Protein AF-0000000068291109 (afdb_homodimer)

InterPro domains:
  IPR010264 Plant self-incompatibility S1 [PF05938] (32-139)
  IPR010264 Plant self-incompatibility S1 [PTHR31232] (29-125)

Organism: Malus domestica (NCBI:txid3750)

Radius of gyration: 30.86 Å; Cα contacts (8 Å, |Δi|>4): 549; chains: 2; bounding box: 45×132×70 Å

Foldseek 3Di:
DVVVVVVVVVVVVVVVVVPPVVVCCVFQDKAKEKEFEQEDDPHRWWWKWKWKDWVVRTPDIDIAGHRGMDMDMDGADPVAQTWMKMWIDTVPDIFIDISDHCVPPRPHARYWYWYAYPQFTWIDHPPPVVRPDIDTDGTPPPDD/DVVVVVVVVVVVVVVVVPPPVVVCCVFQDKAKEKEFEQEDDPHRWWWKWKWKDWVVRTPDIDIAGHRGMDMDMDGDDPVFQTWMKMWIDTVPDIFIDTSDHCVPPRPHARYWYWYAYPQFTWIDHPPCPVRPDIDTDGTPPPDD

Nearest PDB structures (foldseek):
  5gni-assembly1_B  TM=5.798E-01  e=7.222E-02  Homo sapiens
  5gni-assembly1_A  TM=5.340E-01  e=1.342E-01  Homo sapiens
  3d33-assembly1_A  TM=5.313E-01  e=1.682E-01  Phocaeicola vulgatus ATCC 8482
  1bqu-assembly1_B  TM=4.021E-01  e=7.705E-01  Homo sapiens
  8v2c-assembly1_B  TM=4.481E-01  e=5.237E+00  Mus musculus

Solvent-accessible surface area (backbone atoms only — not comparable to full-atom values): 15979 Å² total; per-residue (Å²): 122,66,71,64,53,58,57,47,54,53,53,53,56,56,57,57,63,64,60,65,66,63,55,73,72,70,68,60,66,63,33,37,46,31,43,33,33,57,32,54,43,95,87,43,73,36,53,36,40,37,37,39,35,34,93,89,46,70,74,50,81,42,81,31,45,56,76,28,65,50,71,54,68,51,62,60,51,87,89,51,78,39,46,33,41,30,40,42,31,37,78,89,45,77,48,38,44,65,82,37,39,39,91,79,43,66,88,45,71,46,44,29,30,36,41,34,38,82,44,17,41,26,41,34,46,63,80,51,66,72,53,62,60,59,55,58,42,67,38,61,86,57,76,73,122,68,70,67,54,57,57,47,54,53,53,53,56,57,57,58,64,65,58,64,66,64,55,73,71,70,69,60,64,62,32,37,45,32,44,33,32,59,33,55,42,95,88,42,73,37,53,38,39,37,37,38,35,33,95,91,46,70,75,50,81,42,82,31,45,55,76,30,65,52,69,54,68,48,63,59,51,87,90,51,79,38,46,32,41,29,40,42,33,40,79,90,45,77,49,38,45,68,84,37,39,38,93,78,46,66,88,47,72,45,43,31,31,37,42,35,37,82,46,16,41,27,41,33,44,62,82,51,65,72,52,60,60,60,53,58,42,67,38,58,86,57,75,75

Secondary structure (DSSP, 8-state):
-HHHHHHHHHHHHHHHTTTS-------PPPEEEEEEE--EETTEE-PEEEEEEETTEEEEEEEE-TT-EEEEEE---TTS--EEEEEEEETTEEEEEEEEEHHHHTTS-SEEEEEEETTEEEEEESS---TT--EE-PPTT---/--HHHHHHHHHHHHHHTTTS-------PPPEEEEEEE--EETTEE-PEEEEEEETTEEEEEEEE-TT-EEEEEE---TTS--EEEEEEEETTEEEEEEEEEHHHHTTS-SEEEEEEETTEEEEEESS---TT--EE-PPTT---

Sequence (288 aa):
MALFTRNLVLVLFLLTITLCDAGISIHRKRRHVRVKNFLQLNGTLFTLTLHCKSKDDDLGKKVIPFNGSWEFDFIPHFLGATLYFCGFAWPGQFKWFNVYNDDRDIDRASKFQWSIYPPGPCRVDWFNESIVEGTCYHWNGEALMALFTRNLVLVLFLLTITLCDAGISIHRKRRHVRVKNFLQLNGTLFTLTLHCKSKDDDLGKKVIPFNGSWEFDFIPHFLGATLYFCGFAWPGQFKWFNVYNDDRDIDRASKFQWSIYPPGPCRVDWFNESIVEGTCYHWNGEAL

Structure (mmCIF, N/CA/C/O backbone):
data_AF-0000000068291109-model_v1
#
loop_
_entity.id
_entity.type
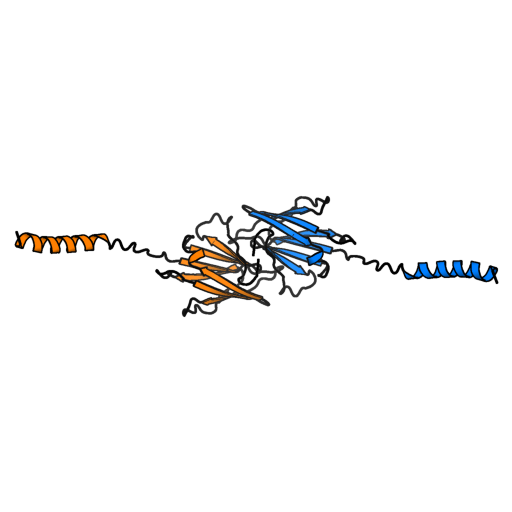_entity.pdbx_description
1 polymer 'S-protein homolog'
#
loop_
_atom_site.group_PDB
_atom_site.id
_atom_site.type_symbol
_atom_site.label_atom_id
_atom_site.label_alt_id
_atom_site.label_comp_id
_atom_site.label_asym_id
_atom_site.label_entity_id
_atom_site.label_seq_id
_atom_site.pdbx_PDB_ins_code
_atom_site.Cartn_x
_atom_site.Cartn_y
_atom_site.Cartn_z
_atom_site.occupancy
_atom_site.B_iso_or_equiv
_atom_site.auth_seq_id
_atom_site.auth_comp_id
_atom_site.auth_asym_id
_atom_site.auth_atom_id
_atom_site.pdbx_PDB_model_num
ATOM 1 N N . MET A 1 1 ? 28.391 53.281 53.594 1 36.62 1 MET A N 1
ATOM 2 C CA . MET A 1 1 ? 28.609 52.125 52.75 1 36.62 1 MET A CA 1
ATOM 3 C C . MET A 1 1 ? 27.297 51.375 52.5 1 36.62 1 MET A C 1
ATOM 5 O O . MET A 1 1 ? 27.281 50.344 51.844 1 36.62 1 MET A O 1
ATOM 9 N N . ALA A 1 2 ? 26.281 51.844 53.25 1 52.41 2 ALA A N 1
ATOM 10 C CA . ALA A 1 2 ? 24.984 51.156 53.219 1 52.41 2 ALA A CA 1
ATOM 11 C C . ALA A 1 2 ? 24.188 51.562 52 1 52.41 2 ALA A C 1
ATOM 13 O O . ALA A 1 2 ? 23.406 50.781 51.469 1 52.41 2 ALA A O 1
ATOM 14 N N . LEU A 1 3 ? 24.406 52.781 51.531 1 52.97 3 LEU A N 1
ATOM 15 C CA . LEU A 1 3 ? 23.578 53.281 50.438 1 52.97 3 LEU A CA 1
ATOM 16 C C . LEU A 1 3 ? 23.969 52.594 49.125 1 52.97 3 LEU A C 1
ATOM 18 O O . LEU A 1 3 ? 23.141 52.469 48.219 1 52.97 3 LEU A O 1
ATOM 22 N N . PHE A 1 4 ? 25.312 52.281 49.031 1 55.38 4 PHE A N 1
ATOM 23 C CA . PHE A 1 4 ? 25.781 51.688 47.812 1 55.38 4 PHE A CA 1
ATOM 24 C C . PHE A 1 4 ? 25.219 50.281 47.656 1 55.38 4 PHE A C 1
ATOM 26 O O . PHE A 1 4 ? 24.953 49.812 46.531 1 55.38 4 PHE A O 1
ATOM 33 N N . THR A 1 5 ? 24.844 49.656 48.781 1 56.03 5 THR A N 1
ATOM 34 C CA . THR A 1 5 ? 24.422 48.281 48.688 1 56.03 5 THR A CA 1
ATOM 35 C C . THR A 1 5 ? 22.984 48.188 48.188 1 56.03 5 THR A C 1
ATOM 37 O O . THR A 1 5 ? 22.594 47.188 47.594 1 56.03 5 THR A O 1
ATOM 40 N N . ARG A 1 6 ? 22.203 49.281 48.469 1 55.72 6 ARG A N 1
ATOM 41 C CA . ARG A 1 6 ? 20.797 49.125 48.094 1 55.72 6 ARG A CA 1
ATOM 42 C C . ARG A 1 6 ? 20.609 49.281 46.594 1 55.72 6 ARG A C 1
ATOM 44 O O . ARG A 1 6 ? 19.797 48.562 46 1 55.72 6 ARG A O 1
ATOM 51 N N . ASN A 1 7 ? 21.453 50.156 46 1 58.34 7 ASN A N 1
ATOM 52 C CA . ASN A 1 7 ? 21.266 50.344 44.562 1 58.34 7 ASN A CA 1
ATOM 53 C C . ASN A 1 7 ? 21.906 49.219 43.781 1 58.34 7 ASN A C 1
ATOM 55 O O . ASN A 1 7 ? 21.641 49.062 42.594 1 58.34 7 ASN A O 1
ATOM 59 N N . LEU A 1 8 ? 22.859 48.5 44.5 1 56.31 8 LEU A N 1
ATOM 60 C CA . LEU A 1 8 ? 23.484 47.406 43.75 1 56.31 8 LEU A CA 1
ATOM 61 C C . LEU A 1 8 ? 22.547 46.219 43.625 1 56.31 8 LEU A C 1
ATOM 63 O O . LEU A 1 8 ? 22.516 45.562 42.594 1 56.31 8 LEU A O 1
ATOM 67 N N . VAL A 1 9 ? 21.609 46.094 44.688 1 55.75 9 VAL A N 1
ATOM 68 C CA . VAL A 1 9 ? 20.688 44.969 44.625 1 55.75 9 VAL A CA 1
ATOM 69 C C . VAL A 1 9 ? 19.625 45.219 43.531 1 55.75 9 VAL A C 1
ATOM 71 O O . VAL A 1 9 ? 19.234 44.281 42.844 1 55.75 9 VAL A O 1
ATOM 74 N N . LEU A 1 10 ? 19.391 46.531 43.281 1 56.75 10 LEU A N 1
ATOM 75 C CA . LEU A 1 10 ? 18.375 46.812 42.25 1 56.75 10 LEU A CA 1
ATOM 76 C C . LEU A 1 10 ? 18.938 46.625 40.844 1 56.75 10 LEU A C 1
ATOM 78 O O . LEU A 1 10 ? 18.234 46.125 39.969 1 56.75 10 LEU A O 1
ATOM 82 N N . VAL A 1 11 ? 20.25 47 40.688 1 57.66 11 VAL A N 1
ATOM 83 C CA . VAL A 1 11 ? 20.844 46.844 39.375 1 57.66 11 VAL A CA 1
ATOM 84 C C . VAL A 1 11 ? 21.078 45.375 39.094 1 57.66 11 VAL A C 1
ATOM 86 O O . VAL A 1 11 ? 20.906 44.906 37.938 1 57.66 11 VAL A O 1
ATOM 89 N N . LEU A 1 12 ? 21.344 44.594 40.188 1 54.5 12 LEU A N 1
ATOM 90 C CA . LEU A 1 12 ? 21.562 43.156 39.938 1 54.5 12 LEU A CA 1
ATOM 91 C C . LEU A 1 12 ? 20.25 42.469 39.594 1 54.5 12 LEU A C 1
ATOM 93 O O . LEU A 1 12 ? 20.25 41.531 38.812 1 54.5 12 LEU A O 1
ATOM 97 N N . PHE A 1 13 ? 19.094 43.031 40.188 1 52.59 13 PHE A N 1
ATOM 98 C CA . PHE A 1 13 ? 17.828 42.406 39.844 1 52.59 13 PHE A CA 1
ATOM 99 C C . PHE A 1 13 ? 17.469 42.75 38.375 1 52.59 13 PHE A C 1
ATOM 101 O O . PHE A 1 13 ? 16.812 41.938 37.719 1 52.59 13 PHE A O 1
ATOM 108 N N . LEU A 1 14 ? 17.953 43.938 37.906 1 51.59 14 LEU A N 1
ATOM 109 C CA . LEU A 1 14 ? 17.609 44.312 36.531 1 51.59 14 LEU A CA 1
ATOM 110 C C . LEU A 1 14 ? 18.406 43.469 35.531 1 51.59 14 LEU A C 1
ATOM 112 O O . LEU A 1 14 ? 17.953 43.25 34.406 1 51.59 14 LEU A O 1
ATOM 116 N N . LEU A 1 15 ? 19.641 43.094 35.906 1 49.28 15 LEU A N 1
ATOM 117 C CA . LEU A 1 15 ? 20.422 42.406 34.875 1 49.28 15 LEU A CA 1
ATOM 118 C C . LEU A 1 15 ? 19.953 40.969 34.719 1 49.28 15 LEU A C 1
ATOM 120 O O . LEU A 1 15 ? 20.203 40.344 33.688 1 49.28 15 LEU A O 1
ATOM 124 N N . THR A 1 16 ? 19.406 40.375 35.812 1 49.38 16 THR A N 1
ATOM 125 C CA . THR A 1 16 ? 19.078 38.969 35.625 1 49.38 16 THR A CA 1
ATOM 126 C C . THR A 1 16 ? 17.875 38.812 34.688 1 49.38 16 THR A C 1
ATOM 128 O O . THR A 1 16 ? 17.672 37.719 34.125 1 49.38 16 THR A O 1
ATOM 131 N N . ILE A 1 17 ? 17 39.875 34.688 1 45.19 17 ILE A N 1
ATOM 132 C CA . ILE A 1 17 ? 15.797 39.594 33.906 1 45.19 17 ILE A CA 1
ATOM 133 C C . ILE A 1 17 ? 16.125 39.594 32.406 1 45.19 17 ILE A C 1
ATOM 135 O O . ILE A 1 17 ? 15.258 39.344 31.578 1 45.19 17 ILE A O 1
ATOM 139 N N . THR A 1 18 ? 17.234 40.312 32.062 1 45.88 18 THR A N 1
ATOM 140 C CA . THR A 1 18 ? 17.375 40.312 30.594 1 45.88 18 THR A CA 1
ATOM 141 C C . THR A 1 18 ? 17.781 38.938 30.078 1 45.88 18 THR A C 1
ATOM 143 O O . THR A 1 18 ? 17.922 38.75 28.875 1 45.88 18 THR A O 1
ATOM 146 N N . LEU A 1 19 ? 18.578 38.219 30.938 1 42.12 19 LEU A N 1
ATOM 147 C CA . LEU A 1 19 ? 19.109 37.031 30.266 1 42.12 19 LEU A CA 1
ATOM 148 C C . LEU A 1 19 ? 17.984 36.188 29.672 1 42.12 19 LEU A C 1
ATOM 150 O O . LEU A 1 19 ? 18.156 35.562 28.625 1 42.12 19 LEU A O 1
ATOM 154 N N . CYS A 1 20 ? 17.078 35.719 30.625 1 42.38 20 CYS A N 1
ATOM 155 C CA . CYS A 1 20 ? 16.438 34.438 30.359 1 42.38 20 CYS A CA 1
ATOM 156 C C . CYS A 1 20 ? 15.453 34.562 29.188 1 42.38 20 CYS A C 1
ATOM 158 O O . CYS A 1 20 ? 14.734 33.625 28.875 1 42.38 20 CYS A O 1
ATOM 160 N N . ASP A 1 21 ? 15.055 35.812 28.922 1 41.53 21 ASP A N 1
ATOM 161 C CA . ASP A 1 21 ? 13.961 35.594 27.984 1 41.53 21 ASP A CA 1
ATOM 162 C C . ASP A 1 21 ? 14.477 35.031 26.656 1 41.53 21 ASP A C 1
ATOM 164 O O . ASP A 1 21 ? 14.266 35.625 25.594 1 41.53 21 ASP A O 1
ATOM 168 N N . ALA A 1 22 ? 15.758 34.812 26.484 1 43.81 22 ALA A N 1
ATOM 169 C CA . ALA A 1 22 ? 15.859 34.031 25.266 1 43.81 22 ALA A CA 1
ATOM 170 C C . ALA A 1 22 ? 14.797 32.938 25.234 1 43.81 22 ALA A C 1
ATOM 172 O O . ALA A 1 22 ? 15.023 31.828 25.75 1 43.81 22 ALA A O 1
ATOM 173 N N . GLY A 1 23 ? 13.672 33.188 25.766 1 43.25 23 GLY A N 1
ATOM 174 C CA . GLY A 1 23 ? 12.688 32.219 25.375 1 43.25 23 GLY A CA 1
ATOM 175 C C . GLY A 1 23 ? 12.945 31.609 24 1 43.25 23 GLY A C 1
ATOM 176 O O . GLY A 1 23 ? 13.062 32.344 23.016 1 43.25 23 GLY A O 1
ATOM 177 N N . ILE A 1 24 ? 13.977 30.797 23.797 1 42.84 24 ILE A N 1
ATOM 178 C CA . ILE A 1 24 ? 13.844 29.969 22.609 1 42.84 24 ILE A CA 1
ATOM 179 C C . ILE A 1 24 ? 12.391 29.984 22.125 1 42.84 24 ILE A C 1
ATOM 181 O O . ILE A 1 24 ? 11.508 29.469 22.812 1 42.84 24 ILE A O 1
ATOM 185 N N . SER A 1 25 ? 11.828 31.062 21.906 1 46.94 25 SER A N 1
ATOM 186 C CA . SER A 1 25 ? 10.578 31.016 21.172 1 46.94 25 SER A CA 1
ATOM 187 C C . SER A 1 25 ? 10.523 29.781 20.281 1 46.94 25 SER A C 1
ATOM 189 O O . SER A 1 25 ? 11.148 29.734 19.219 1 46.94 25 SER A O 1
ATOM 191 N N . ILE A 1 26 ? 10.867 28.594 20.703 1 51.47 26 ILE A N 1
ATOM 192 C CA . ILE A 1 26 ? 10.711 27.328 19.969 1 51.47 26 ILE A CA 1
ATOM 193 C C . ILE A 1 26 ? 9.469 27.391 19.094 1 51.47 26 ILE A C 1
ATOM 195 O O . ILE A 1 26 ? 8.352 27.141 19.562 1 51.47 26 ILE A O 1
ATOM 199 N N . HIS A 1 27 ? 9.289 28.422 18.391 1 62.25 27 HIS A N 1
ATOM 200 C CA . HIS A 1 27 ? 8.211 28.562 17.422 1 62.25 27 HIS A CA 1
ATOM 201 C C . HIS A 1 27 ? 8.102 27.328 16.531 1 62.25 27 HIS A C 1
ATOM 203 O O . HIS A 1 27 ? 9.078 26.938 15.883 1 62.25 27 HIS A O 1
ATOM 209 N N . ARG A 1 28 ? 7.164 26.5 16.953 1 81.81 28 ARG A N 1
ATOM 210 C CA . ARG A 1 28 ? 6.902 25.328 16.109 1 81.81 28 ARG A CA 1
ATOM 211 C C . ARG A 1 28 ? 6.422 25.75 14.727 1 81.81 28 ARG A C 1
ATOM 213 O O . ARG A 1 28 ? 5.656 26.703 14.594 1 81.81 28 ARG A O 1
ATOM 220 N N . LYS A 1 29 ? 7.062 25.422 13.734 1 89.56 29 LYS A N 1
ATOM 221 C CA . LYS A 1 29 ? 6.723 25.703 12.344 1 89.56 29 LYS A CA 1
ATOM 222 C C . LYS A 1 29 ? 5.344 25.141 11.992 1 89.56 29 LYS A C 1
ATOM 224 O O . LYS A 1 29 ? 4.984 24.047 12.414 1 89.56 29 LYS A O 1
ATOM 229 N N . ARG A 1 30 ? 4.648 26 11.281 1 95.25 30 ARG A N 1
ATOM 230 C CA . ARG A 1 30 ? 3.365 25.547 10.758 1 95.25 30 ARG A CA 1
ATOM 231 C C . ARG A 1 30 ? 3.539 24.297 9.891 1 95.25 30 ARG A C 1
ATOM 233 O O . ARG A 1 30 ? 4.449 24.234 9.062 1 95.25 30 ARG A O 1
ATOM 240 N N . ARG A 1 31 ? 2.668 23.312 10.156 1 96.25 31 ARG A N 1
ATOM 241 C CA . ARG A 1 31 ? 2.66 22.078 9.383 1 96.25 31 ARG A CA 1
ATOM 242 C C . ARG A 1 31 ? 1.538 22.078 8.352 1 96.25 31 ARG A C 1
ATOM 244 O O . ARG A 1 31 ? 0.419 22.516 8.648 1 96.25 31 ARG A O 1
ATOM 251 N N . HIS A 1 32 ? 1.88 21.688 7.078 1 96.94 32 HIS A N 1
ATOM 252 C CA . HIS A 1 32 ? 0.915 21.531 5.996 1 96.94 32 HIS A CA 1
ATOM 253 C C . HIS A 1 32 ? 0.779 20.062 5.594 1 96.94 32 HIS A C 1
ATOM 255 O O . HIS A 1 32 ? 1.747 19.438 5.141 1 96.94 32 HIS A O 1
ATOM 261 N N . VAL A 1 33 ? -0.428 19.531 5.832 1 97.38 33 VAL A N 1
ATOM 262 C CA . VAL A 1 33 ? -0.683 18.125 5.559 1 97.38 33 VAL A CA 1
ATOM 263 C C . VAL A 1 33 ? -1.616 17.984 4.359 1 97.38 33 VAL A C 1
ATOM 265 O O . VAL A 1 33 ? -2.68 18.609 4.316 1 97.38 33 VAL A O 1
ATOM 268 N N . ARG A 1 34 ? -1.229 17.25 3.393 1 96.75 34 ARG A N 1
ATOM 269 C CA . ARG A 1 34 ? -2.09 16.859 2.277 1 96.75 34 ARG A CA 1
ATOM 270 C C . ARG A 1 34 ? -2.354 15.359 2.279 1 96.75 34 ARG A C 1
ATOM 272 O O . ARG A 1 34 ? -1.443 14.57 2.523 1 96.75 34 ARG A O 1
ATOM 279 N N . VAL A 1 35 ? -3.578 15.016 2.146 1 97.25 35 VAL A N 1
ATOM 280 C CA . VAL A 1 35 ? -3.957 13.617 1.953 1 97.25 35 VAL A CA 1
ATOM 281 C C . VAL A 1 35 ? -4.418 13.406 0.514 1 97.25 35 VAL A C 1
ATOM 283 O O . VAL A 1 35 ? -5.375 14.039 0.061 1 97.25 35 VAL A O 1
ATOM 286 N N . LYS A 1 36 ? -3.738 12.555 -0.168 1 95.94 36 LYS A N 1
ATOM 287 C CA . LYS A 1 36 ? -4.055 12.266 -1.564 1 95.94 36 LYS A CA 1
ATOM 288 C C . LYS A 1 36 ? -4.527 10.828 -1.736 1 95.94 36 LYS A C 1
ATOM 290 O O . LYS A 1 36 ? -3.916 9.898 -1.206 1 95.94 36 LYS A O 1
ATOM 295 N N . ASN A 1 37 ? -5.594 10.656 -2.518 1 96.94 37 ASN A N 1
ATOM 296 C CA . ASN A 1 37 ? -6.266 9.367 -2.662 1 96.94 37 ASN A CA 1
ATOM 297 C C . ASN A 1 37 ? -5.738 8.594 -3.865 1 96.94 37 ASN A C 1
ATOM 299 O O . ASN A 1 37 ? -5.938 9 -5.012 1 96.94 37 ASN A O 1
ATOM 303 N N . PHE A 1 38 ? -5.105 7.434 -3.553 1 95.38 38 PHE A N 1
ATOM 304 C CA . PHE A 1 38 ? -4.676 6.535 -4.617 1 95.38 38 PHE A CA 1
ATOM 305 C C . PHE A 1 38 ? -5.281 5.148 -4.434 1 95.38 38 PHE A C 1
ATOM 307 O O . PHE A 1 38 ? -4.676 4.145 -4.812 1 95.38 38 PHE A O 1
ATOM 314 N N . LEU A 1 39 ? -6.48 5.105 -3.873 1 94.62 39 LEU A N 1
ATOM 315 C CA . LEU A 1 39 ? -7.148 3.84 -3.598 1 94.62 39 LEU A CA 1
ATOM 316 C C . LEU A 1 39 ? -7.742 3.248 -4.871 1 94.62 39 LEU A C 1
ATOM 318 O O . LEU A 1 39 ? -8.656 3.826 -5.461 1 94.62 39 LEU A O 1
ATOM 322 N N . GLN A 1 40 ? -7.211 2.182 -5.164 1 90.25 40 GLN A N 1
ATOM 323 C CA . GLN A 1 40 ? -7.746 1.386 -6.266 1 90.25 40 GLN A CA 1
ATOM 324 C C . GLN A 1 40 ? -7.426 -0.095 -6.082 1 90.25 40 GLN A C 1
ATOM 326 O O . GLN A 1 40 ? -6.465 -0.447 -5.395 1 90.25 40 GLN A O 1
ATOM 331 N N . LEU A 1 41 ? -8.242 -0.87 -6.527 1 84.44 41 LEU A N 1
ATOM 332 C CA . LEU A 1 41 ? -7.992 -2.307 -6.52 1 84.44 41 LEU A CA 1
ATOM 333 C C . LEU A 1 41 ? -8.484 -2.951 -7.812 1 84.44 41 LEU A C 1
ATOM 335 O O . LEU A 1 41 ? -9.664 -2.822 -8.164 1 84.44 41 LEU A O 1
ATOM 339 N N . ASN A 1 42 ? -7.527 -3.576 -8.5 1 78.31 42 ASN A N 1
ATOM 340 C CA . ASN A 1 42 ? -7.828 -4.305 -9.727 1 78.31 42 ASN A CA 1
ATOM 341 C C . ASN A 1 42 ? -8.609 -3.441 -10.711 1 78.31 42 ASN A C 1
ATOM 343 O O . ASN A 1 42 ? -9.633 -3.875 -11.242 1 78.31 42 ASN A O 1
ATOM 347 N N . GLY A 1 43 ? -8.219 -2.182 -10.859 1 76.94 43 GLY A N 1
ATOM 348 C CA . GLY A 1 43 ? -8.828 -1.3 -11.836 1 76.94 43 GLY A CA 1
ATOM 349 C C . GLY A 1 43 ? -9.992 -0.496 -11.281 1 76.94 43 GLY A C 1
ATOM 350 O O . GLY A 1 43 ? -10.438 0.469 -11.906 1 76.94 43 GLY A O 1
ATOM 351 N N . THR A 1 44 ? -10.492 -0.955 -10.188 1 85.44 44 THR A N 1
ATOM 352 C CA . THR A 1 44 ? -11.562 -0.199 -9.547 1 85.44 44 THR A CA 1
ATOM 353 C C . THR A 1 44 ? -10.992 0.975 -8.75 1 85.44 44 THR A C 1
ATOM 355 O O . THR A 1 44 ? -10.109 0.794 -7.91 1 85.44 44 THR A O 1
ATOM 358 N N . LEU A 1 45 ? -11.539 2.129 -9.078 1 92.06 45 LEU A N 1
ATOM 359 C CA . LEU A 1 45 ? -11.141 3.342 -8.375 1 92.06 45 LEU A CA 1
ATOM 360 C C . LEU A 1 45 ? -12.102 3.646 -7.23 1 92.06 45 LEU A C 1
ATOM 362 O O . LEU A 1 45 ? -13.32 3.551 -7.395 1 92.06 45 LEU A O 1
ATOM 366 N N . PHE A 1 46 ? -11.547 3.971 -6.125 1 94.56 46 PHE A N 1
ATOM 367 C CA . PHE A 1 46 ? -12.406 4.18 -4.969 1 94.56 46 PHE A CA 1
ATOM 368 C C . PHE A 1 46 ? -12.383 5.641 -4.531 1 94.56 46 PHE A C 1
ATOM 370 O O . PHE A 1 46 ? -11.336 6.297 -4.598 1 94.56 46 PHE A O 1
ATOM 377 N N . THR A 1 47 ? -13.555 6.074 -4.164 1 97.81 47 THR A N 1
ATOM 378 C CA . THR A 1 47 ? -13.664 7.324 -3.424 1 97.81 47 THR A CA 1
ATOM 379 C C . THR A 1 47 ? -13.336 7.109 -1.947 1 97.81 47 THR A C 1
ATOM 381 O O . THR A 1 47 ? -13.805 6.145 -1.339 1 97.81 47 THR A O 1
ATOM 384 N N . LEU A 1 48 ? -12.531 7.988 -1.399 1 98.5 48 LEU A N 1
ATOM 385 C CA . LEU A 1 48 ? -12.125 7.922 -0.001 1 98.5 48 LEU A CA 1
ATOM 386 C C . LEU A 1 48 ? -12.969 8.852 0.859 1 98.5 48 LEU A C 1
ATOM 388 O O . LEU A 1 48 ? -13.125 10.031 0.537 1 98.5 48 LEU A O 1
ATOM 392 N N . THR A 1 49 ? -13.531 8.344 1.889 1 98.88 49 THR A N 1
ATOM 393 C CA . THR A 1 49 ? -14.109 9.164 2.949 1 98.88 49 THR A CA 1
ATOM 394 C C . THR A 1 49 ? -13.125 9.32 4.109 1 98.88 49 THR A C 1
ATOM 396 O O . THR A 1 49 ? -12.734 8.328 4.73 1 98.88 49 THR A O 1
ATOM 399 N N . LEU A 1 50 ? -12.781 10.508 4.363 1 98.88 50 LEU A N 1
ATOM 400 C CA . LEU A 1 50 ? -11.758 10.836 5.352 1 98.88 50 LEU A CA 1
ATOM 401 C C . LEU A 1 50 ? -12.352 11.617 6.516 1 98.88 50 LEU A C 1
ATOM 403 O O . LEU A 1 50 ? -13.156 12.523 6.309 1 98.88 50 LEU A O 1
ATOM 407 N N . HIS A 1 51 ? -12.039 11.266 7.727 1 98.81 51 HIS A N 1
ATOM 408 C CA . HIS A 1 51 ? -12.438 12 8.922 1 98.81 51 HIS A CA 1
ATOM 409 C C . HIS A 1 51 ? -11.281 12.133 9.898 1 98.81 51 HIS A C 1
ATOM 411 O O . HIS A 1 51 ? -10.789 11.133 10.43 1 98.81 51 HIS A O 1
ATOM 417 N N . CYS A 1 52 ? -10.875 13.32 10.094 1 98.75 52 CYS A N 1
ATOM 418 C CA . CYS A 1 52 ? -9.719 13.578 10.945 1 98.75 52 CYS A CA 1
ATOM 419 C C . CYS A 1 52 ? -10.117 14.359 12.188 1 98.75 52 CYS A C 1
ATOM 421 O O . CYS A 1 52 ? -11.023 15.203 12.133 1 98.75 52 CYS A O 1
ATOM 423 N N . LYS A 1 53 ? -9.398 14.078 13.25 1 98.19 53 LYS A N 1
ATOM 424 C CA . LYS A 1 53 ? -9.625 14.75 14.523 1 98.19 53 LYS A CA 1
ATOM 425 C C . LYS A 1 53 ? -8.305 14.977 15.266 1 98.19 53 LYS A C 1
ATOM 427 O O . LYS A 1 53 ? -7.336 14.242 15.055 1 98.19 53 LYS A O 1
ATOM 432 N N . SER A 1 54 ? -8.273 15.992 16 1 97.06 54 SER A N 1
ATOM 433 C CA . SER A 1 54 ? -7.223 16.25 16.984 1 97.06 54 SER A CA 1
ATOM 434 C C . SER A 1 54 ? -7.809 16.75 18.312 1 97.06 54 SER A C 1
ATOM 436 O O . SER A 1 54 ? -8.344 17.844 18.375 1 97.06 54 SER A O 1
ATOM 438 N N . LYS A 1 55 ? -7.719 15.891 19.391 1 92 55 LYS A N 1
ATOM 439 C CA . LYS A 1 55 ? -8.375 16.203 20.656 1 92 55 LYS A CA 1
ATOM 440 C C . LYS A 1 55 ? -9.82 16.625 20.438 1 92 55 LYS A C 1
ATOM 442 O O . LYS A 1 55 ? -10.633 15.828 19.953 1 92 55 LYS A O 1
ATOM 447 N N . ASP A 1 56 ? -10.062 17.953 20.719 1 90.62 56 ASP A N 1
ATOM 448 C CA . ASP A 1 56 ? -11.445 18.422 20.625 1 90.62 56 ASP A CA 1
ATOM 449 C C . ASP A 1 56 ? -11.719 19.047 19.266 1 90.62 56 ASP A C 1
ATOM 451 O O . ASP A 1 56 ? -12.844 19.438 18.969 1 90.62 56 ASP A O 1
ATOM 455 N N . ASP A 1 57 ? -10.75 19.062 18.438 1 93.94 57 ASP A N 1
ATOM 456 C CA . ASP A 1 57 ? -10.914 19.641 17.109 1 93.94 57 ASP A CA 1
ATOM 457 C C . ASP A 1 57 ? -11.328 18.578 16.094 1 93.94 57 ASP A C 1
ATOM 459 O O . ASP A 1 57 ? -10.547 17.672 15.773 1 93.94 57 ASP A O 1
ATOM 463 N N . ASP A 1 58 ? -12.562 18.594 15.695 1 98 58 ASP A N 1
ATOM 464 C CA . ASP A 1 58 ? -13.109 17.734 14.641 1 98 58 ASP A CA 1
ATOM 465 C C . ASP A 1 58 ? -13.07 18.438 13.289 1 98 58 ASP A C 1
ATOM 467 O O . ASP A 1 58 ? -13.789 19.422 13.078 1 98 58 ASP A O 1
ATOM 471 N N . LEU A 1 59 ? -12.219 17.953 12.328 1 98.25 59 LEU A N 1
ATOM 472 C CA . LEU A 1 59 ? -12.016 18.641 11.062 1 98.25 59 LEU A CA 1
ATOM 473 C C . LEU A 1 59 ? -13.125 18.297 10.07 1 98.25 59 LEU A C 1
ATOM 475 O O . LEU A 1 59 ? -13.148 18.812 8.953 1 98.25 59 LEU A O 1
ATOM 479 N N . GLY A 1 60 ? -14.062 17.406 10.477 1 97.94 60 GLY A N 1
ATOM 480 C CA . GLY A 1 60 ? -15.211 17.062 9.648 1 97.94 60 GLY A CA 1
ATOM 481 C C . GLY A 1 60 ? -14.914 15.977 8.641 1 97.94 60 GLY A C 1
ATOM 482 O O . GLY A 1 60 ? -13.758 15.648 8.391 1 97.94 60 GLY A O 1
ATOM 483 N N . LYS A 1 61 ? -15.984 15.461 8.094 1 98.38 61 LYS A N 1
ATOM 484 C CA . LYS A 1 61 ? -15.898 14.422 7.07 1 98.38 61 LYS A CA 1
ATOM 485 C C . LYS A 1 61 ? -15.57 15.023 5.707 1 98.38 61 LYS A C 1
ATOM 487 O O . LYS A 1 61 ? -16.141 16.047 5.316 1 98.38 61 LYS A O 1
ATOM 492 N N . LYS A 1 62 ? -14.609 14.453 5.062 1 98.75 62 LYS A N 1
ATOM 493 C CA . LYS A 1 62 ? -14.219 14.836 3.707 1 98.75 62 LYS A CA 1
ATOM 494 C C . LYS A 1 62 ? -14.414 13.672 2.734 1 98.75 62 LYS A C 1
ATOM 496 O O . LYS A 1 62 ? -14.164 12.516 3.08 1 98.75 62 LYS A O 1
ATOM 501 N N . VAL A 1 63 ? -14.891 13.945 1.53 1 98.81 63 VAL A N 1
ATOM 502 C CA . VAL A 1 63 ? -15.016 12.969 0.449 1 98.81 63 VAL A CA 1
ATOM 503 C C . VAL A 1 63 ? -14.016 13.297 -0.657 1 98.81 63 VAL A C 1
ATOM 505 O O . VAL A 1 63 ? -14.086 14.367 -1.269 1 98.81 63 VAL A O 1
ATOM 508 N N . ILE A 1 64 ? -13.094 12.406 -0.854 1 98.69 64 ILE A N 1
ATOM 509 C CA . ILE A 1 64 ? -11.984 12.641 -1.777 1 98.69 64 ILE A CA 1
ATOM 510 C C . ILE A 1 64 ? -12.039 11.625 -2.916 1 98.69 64 ILE A C 1
ATOM 512 O O . ILE A 1 64 ? -11.805 10.43 -2.703 1 98.69 64 ILE A O 1
ATOM 516 N N . PRO A 1 65 ? -12.336 12.031 -4.191 1 98.19 65 PRO A N 1
ATOM 517 C CA . PRO A 1 65 ? -12.305 11.078 -5.305 1 98.19 65 PRO A CA 1
ATOM 518 C C . PRO A 1 65 ? -10.906 10.547 -5.59 1 98.19 65 PRO A C 1
ATOM 520 O O . PRO A 1 65 ? -9.922 11.086 -5.086 1 98.19 65 PRO A O 1
ATOM 523 N N . PHE A 1 66 ? -10.875 9.508 -6.398 1 95.56 66 PHE A N 1
ATOM 524 C CA . PHE A 1 66 ? -9.578 8.992 -6.82 1 95.56 66 PHE A CA 1
ATOM 525 C C . PHE A 1 66 ? -8.727 10.102 -7.426 1 95.56 66 PHE A C 1
ATOM 527 O O . PHE A 1 66 ? -9.227 10.922 -8.203 1 95.56 66 PHE A O 1
ATOM 534 N N . ASN A 1 67 ? -7.512 10.133 -7.059 1 94.81 67 ASN A N 1
ATOM 535 C CA . ASN A 1 67 ? -6.516 11.094 -7.516 1 94.81 67 ASN A CA 1
ATOM 536 C C . ASN A 1 67 ? -6.812 12.492 -7.004 1 94.81 67 ASN A C 1
ATOM 538 O O . ASN A 1 67 ? -6.121 13.453 -7.359 1 94.81 67 ASN A O 1
ATOM 542 N N . GLY A 1 68 ? -7.785 12.633 -6.18 1 96.44 68 GLY A N 1
ATOM 543 C CA . GLY A 1 68 ? -8.055 13.883 -5.492 1 96.44 68 GLY A CA 1
ATOM 544 C C . GLY A 1 68 ? -7.277 14.031 -4.199 1 96.44 68 GLY A C 1
ATOM 545 O O . GLY A 1 68 ? -6.598 13.102 -3.766 1 96.44 68 GLY A O 1
ATOM 546 N N . SER A 1 69 ? -7.379 15.219 -3.6 1 96.94 69 SER A N 1
ATOM 547 C CA . SER A 1 69 ? -6.668 15.461 -2.346 1 96.94 69 SER A CA 1
ATOM 548 C C . SER A 1 69 ? -7.414 16.453 -1.47 1 96.94 69 SER A C 1
ATOM 550 O O . SER A 1 69 ? -8.305 17.172 -1.946 1 96.94 69 SER A O 1
ATOM 552 N N . TRP A 1 70 ? -7.117 16.469 -0.259 1 98.56 70 TRP A N 1
ATOM 553 C CA . TRP A 1 70 ? -7.559 17.422 0.75 1 98.56 70 TRP A CA 1
ATOM 554 C C . TRP A 1 70 ? -6.395 17.844 1.645 1 98.56 70 TRP A C 1
ATOM 556 O O . TRP A 1 70 ? -5.508 17.047 1.937 1 98.56 70 TRP A O 1
ATOM 566 N N . GLU A 1 71 ? -6.41 19.062 2.059 1 98.12 71 GLU A N 1
ATOM 567 C CA . GLU A 1 71 ? -5.277 19.562 2.838 1 98.12 71 GLU A CA 1
ATOM 568 C C . GLU A 1 71 ? -5.75 20.406 4.02 1 98.12 71 GLU A C 1
ATOM 570 O O . GLU A 1 71 ? -6.848 20.969 3.99 1 98.12 71 GLU A O 1
ATOM 575 N N . PHE A 1 72 ? -5.008 20.516 5.02 1 98.25 72 PHE A N 1
ATOM 576 C CA . PHE A 1 72 ? -5.188 21.391 6.176 1 98.25 72 PHE A CA 1
ATOM 577 C C . PHE A 1 72 ? -3.84 21.766 6.781 1 98.25 72 PHE A C 1
ATOM 579 O O . PHE A 1 72 ? -2.801 21.25 6.371 1 98.25 72 PHE A O 1
ATOM 586 N N . ASP A 1 73 ? -3.846 22.688 7.598 1 97.44 73 ASP A N 1
ATOM 587 C CA . ASP A 1 73 ? -2.609 23.109 8.25 1 97.44 73 ASP A CA 1
ATOM 588 C C . ASP A 1 73 ? -2.857 23.484 9.711 1 97.44 73 ASP A C 1
ATOM 590 O O . ASP A 1 73 ? -4 23.688 10.117 1 97.44 73 ASP A O 1
ATOM 594 N N . PHE A 1 74 ? -1.837 23.469 10.461 1 96.44 74 PHE A N 1
ATOM 595 C CA . PHE A 1 74 ? -1.902 23.75 11.891 1 96.44 74 PHE A CA 1
ATOM 596 C C . PHE A 1 74 ? -0.526 24.125 12.43 1 96.44 74 PHE A C 1
ATOM 598 O O . PHE A 1 74 ? 0.483 23.953 11.742 1 96.44 74 PHE A O 1
ATOM 605 N N . ILE A 1 75 ? -0.499 24.656 13.562 1 94.94 75 ILE A N 1
ATOM 606 C CA . ILE A 1 75 ? 0.721 24.844 14.336 1 94.94 75 ILE A CA 1
ATOM 607 C C . ILE A 1 75 ? 0.725 23.906 15.547 1 94.94 75 ILE A C 1
ATOM 609 O O . ILE A 1 75 ? -0.183 23.969 16.375 1 94.94 75 ILE A O 1
ATOM 613 N N . PRO A 1 76 ? 1.77 23 15.617 1 94.19 76 PRO A N 1
ATOM 614 C CA . PRO A 1 76 ? 1.806 22.094 16.75 1 94.19 76 PRO A CA 1
ATOM 615 C C . PRO A 1 76 ? 1.896 22.812 18.094 1 94.19 76 PRO A C 1
ATOM 617 O O . PRO A 1 76 ? 2.445 23.922 18.172 1 94.19 76 PRO A O 1
ATOM 620 N N . HIS A 1 77 ? 1.372 22.094 19.156 1 90.12 77 HIS A N 1
ATOM 621 C CA . HIS A 1 77 ? 1.465 22.641 20.516 1 90.12 77 HIS A CA 1
ATOM 622 C C . HIS A 1 77 ? 2.916 22.719 20.969 1 90.12 77 HIS A C 1
ATOM 624 O O . HIS A 1 77 ? 3.709 21.812 20.719 1 90.12 77 HIS A O 1
ATOM 630 N N . PHE A 1 78 ? 3.193 23.672 21.766 1 83.31 78 PHE A N 1
ATOM 631 C CA . PHE A 1 78 ? 4.559 23.969 22.172 1 83.31 78 PHE A CA 1
ATOM 632 C C . PHE A 1 78 ? 5.066 22.906 23.156 1 83.31 78 PHE A C 1
ATOM 634 O O . PHE A 1 78 ? 6.266 22.625 23.203 1 83.31 78 PHE A O 1
ATOM 641 N N . LEU A 1 79 ? 4.125 22.281 23.906 1 83.62 79 LEU A N 1
ATOM 642 C CA . LEU A 1 79 ? 4.527 21.312 24.906 1 83.62 79 LEU A CA 1
ATOM 643 C C . LEU A 1 79 ? 4.66 19.922 24.297 1 83.62 79 LEU A C 1
ATOM 645 O O . LEU A 1 79 ? 5.055 18.969 24.969 1 83.62 79 LEU A O 1
ATOM 649 N N . GLY A 1 80 ? 4.297 19.875 23.062 1 85.5 80 GLY A N 1
ATOM 650 C CA . GLY A 1 80 ? 4.348 18.578 22.406 1 85.5 80 GLY A CA 1
ATOM 651 C C . GLY A 1 80 ? 3.029 17.828 22.453 1 85.5 80 GLY A C 1
ATOM 652 O O . GLY A 1 80 ? 1.978 18.422 22.672 1 85.5 80 GLY A O 1
ATOM 653 N N . ALA A 1 81 ? 3.008 16.578 21.859 1 89.25 81 ALA A N 1
ATOM 654 C CA . ALA A 1 81 ? 1.916 15.617 21.969 1 89.25 81 ALA A CA 1
ATOM 655 C C . ALA A 1 81 ? 0.837 15.875 20.922 1 89.25 81 ALA A C 1
ATOM 657 O O . ALA A 1 81 ? -0.242 15.281 20.984 1 89.25 81 ALA A O 1
ATOM 658 N N . THR A 1 82 ? 1.066 16.953 20.031 1 95.56 82 THR A N 1
ATOM 659 C CA . THR A 1 82 ? 0.077 17.172 18.984 1 95.56 82 THR A CA 1
ATOM 660 C C . THR A 1 82 ? -0.14 15.883 18.188 1 95.56 82 THR A C 1
ATOM 662 O O . THR A 1 82 ? 0.823 15.219 17.797 1 95.56 82 THR A O 1
ATOM 665 N N . LEU A 1 83 ? -1.41 15.531 18.078 1 97.25 83 LEU A N 1
ATOM 666 C CA . LEU A 1 83 ? -1.794 14.328 17.359 1 97.25 83 LEU A CA 1
ATOM 667 C C . LEU A 1 83 ? -3.01 14.586 16.469 1 97.25 83 LEU A C 1
ATOM 669 O O . LEU A 1 83 ? -4 15.164 16.922 1 97.25 83 LEU A O 1
ATOM 673 N N . TYR A 1 84 ? -2.881 14.305 15.203 1 98.19 84 TYR A N 1
ATOM 674 C CA . TYR A 1 84 ? -4.027 14.219 14.305 1 98.19 84 TYR A CA 1
ATOM 675 C C . TYR A 1 84 ? -4.258 12.789 13.852 1 98.19 84 TYR A C 1
ATOM 677 O O . TYR A 1 84 ? -3.4 12.188 13.195 1 98.19 84 TYR A O 1
ATOM 685 N N . PHE A 1 85 ? -5.332 12.188 14.227 1 97.75 85 PHE A N 1
ATOM 686 C CA . PHE A 1 85 ? -5.711 10.852 13.789 1 97.75 85 PHE A CA 1
ATOM 687 C C . PHE A 1 85 ? -6.895 10.906 12.836 1 97.75 85 PHE A C 1
ATOM 689 O O . PHE A 1 85 ? -7.797 11.734 13 1 97.75 85 PHE A O 1
ATOM 696 N N . CYS A 1 86 ? -6.855 10.078 11.805 1 98.69 86 CYS A N 1
ATOM 697 C CA . CYS A 1 86 ? -7.883 10.086 10.773 1 98.69 86 CYS A CA 1
ATOM 698 C C . CYS A 1 86 ? -8.43 8.68 10.547 1 98.69 86 CYS A C 1
ATOM 700 O O . CYS A 1 86 ? -7.695 7.695 10.656 1 98.69 86 CYS A O 1
ATOM 702 N N . GLY A 1 87 ? -9.719 8.625 10.336 1 98.5 87 GLY A N 1
ATOM 703 C CA . GLY A 1 87 ? -10.344 7.441 9.766 1 98.5 87 GLY A CA 1
ATOM 704 C C . GLY A 1 87 ? -10.422 7.48 8.258 1 98.5 87 GLY A C 1
ATOM 705 O O . GLY A 1 87 ? -10.695 8.531 7.672 1 98.5 87 GLY A O 1
ATOM 706 N N . PHE A 1 88 ? -10.109 6.395 7.629 1 98.44 88 PHE A N 1
ATOM 707 C CA . PHE A 1 88 ? -10.125 6.207 6.184 1 98.44 88 PHE A CA 1
ATOM 708 C C . PHE A 1 88 ? -11.125 5.125 5.789 1 98.44 88 PHE A C 1
ATOM 710 O O . PHE A 1 88 ? -11 3.975 6.219 1 98.44 88 PHE A O 1
ATOM 717 N N . ALA A 1 89 ? -12.086 5.562 5.035 1 97.88 89 ALA A N 1
ATOM 718 C CA . ALA A 1 89 ? -13.109 4.59 4.66 1 97.88 89 ALA A CA 1
ATOM 719 C C . ALA A 1 89 ? -13.312 4.555 3.148 1 97.88 89 ALA A C 1
ATOM 721 O O . ALA A 1 89 ? -13.344 5.602 2.496 1 97.88 89 ALA A O 1
ATOM 722 N N . TRP A 1 90 ? -13.406 3.375 2.604 1 95.69 90 TRP A N 1
ATOM 723 C CA . TRP A 1 90 ? -13.828 3.078 1.24 1 95.69 90 TRP A CA 1
ATOM 724 C C . TRP A 1 90 ? -14.609 1.766 1.188 1 95.69 90 TRP A C 1
ATOM 726 O O . TRP A 1 90 ? -14.734 1.069 2.197 1 95.69 90 TRP A O 1
ATOM 736 N N . PRO A 1 91 ? -15.219 1.511 0.035 1 90.62 91 PRO A N 1
ATOM 737 C CA . PRO A 1 91 ? -16.109 0.349 0.04 1 90.62 91 PRO A CA 1
ATOM 738 C C . PRO A 1 91 ? -15.453 -0.903 0.609 1 90.62 91 PRO A C 1
ATOM 740 O O . PRO A 1 91 ? -14.438 -1.366 0.077 1 90.62 91 PRO A O 1
ATOM 743 N N . GLY A 1 92 ? -16.078 -1.444 1.724 1 87.88 92 GLY A N 1
ATOM 744 C CA . GLY A 1 92 ? -15.656 -2.701 2.316 1 87.88 92 GLY A CA 1
ATOM 745 C C . GLY A 1 92 ? -14.469 -2.545 3.25 1 87.88 92 GLY A C 1
ATOM 746 O O . GLY A 1 92 ? -13.969 -3.529 3.801 1 87.88 92 GLY A O 1
ATOM 747 N N . GLN A 1 93 ? -14.008 -1.296 3.447 1 92.38 93 GLN A N 1
ATOM 748 C CA . GLN A 1 93 ? -12.797 -1.116 4.246 1 92.38 93 GLN A CA 1
ATOM 749 C C . GLN A 1 93 ? -12.922 0.089 5.172 1 92.38 93 GLN A C 1
ATOM 751 O O . GLN A 1 93 ? -13.492 1.116 4.789 1 92.38 93 GLN A O 1
ATOM 756 N N . PHE A 1 94 ? -12.43 -0.071 6.379 1 95.25 94 PHE A N 1
ATOM 757 C CA . PHE A 1 94 ? -12.25 1.022 7.324 1 95.25 94 PHE A CA 1
ATOM 758 C C . PHE A 1 94 ? -10.906 0.901 8.039 1 95.25 94 PHE A C 1
ATOM 760 O O . PHE A 1 94 ? -10.602 -0.138 8.625 1 95.25 94 PHE A O 1
ATOM 767 N N . LYS A 1 95 ? -10.07 1.941 7.922 1 96.62 95 LYS A N 1
ATOM 768 C CA . LYS A 1 95 ? -8.727 1.977 8.492 1 96.62 95 LYS A CA 1
ATOM 769 C C . LYS A 1 95 ? -8.508 3.25 9.305 1 96.62 95 LYS A C 1
ATOM 771 O O . LYS A 1 95 ? -9.25 4.223 9.156 1 96.62 95 LYS A O 1
ATOM 776 N N . TRP A 1 96 ? -7.488 3.213 10.18 1 97.25 96 TRP A N 1
ATOM 777 C CA . TRP A 1 96 ? -7.078 4.379 10.945 1 97.25 96 TRP A CA 1
ATOM 778 C C . TRP A 1 96 ? -5.574 4.605 10.836 1 97.25 96 TRP A C 1
ATOM 780 O O . TRP A 1 96 ? -4.805 3.65 10.719 1 97.25 96 TRP A O 1
ATOM 790 N N . PHE A 1 97 ? -5.23 5.855 10.961 1 98.12 97 PHE A N 1
ATOM 791 C CA . PHE A 1 97 ? -3.82 6.227 10.914 1 98.12 97 PHE A CA 1
ATOM 792 C C . PHE A 1 97 ? -3.607 7.613 11.508 1 98.12 97 PHE A C 1
ATOM 794 O O . PHE A 1 97 ? -4.461 8.492 11.375 1 98.12 97 PHE A O 1
ATOM 801 N N . ASN A 1 98 ? -2.506 7.801 12.188 1 98.19 98 ASN A N 1
ATOM 802 C CA . ASN A 1 98 ? -2.109 9.125 12.641 1 98.19 98 ASN A CA 1
ATOM 803 C C . ASN A 1 98 ? -1.404 9.914 11.539 1 98.19 98 ASN A C 1
ATOM 805 O O . ASN A 1 98 ? -0.25 9.633 11.219 1 98.19 98 ASN A O 1
ATOM 809 N N . VAL A 1 99 ? -2.094 10.961 11.031 1 98.44 99 VAL A N 1
ATOM 810 C CA . VAL A 1 99 ? -1.489 11.695 9.93 1 98.44 99 VAL A CA 1
ATOM 811 C C . VAL A 1 99 ? -0.469 12.695 10.469 1 98.44 99 VAL A C 1
ATOM 813 O O . VAL A 1 99 ? 0.349 13.227 9.719 1 98.44 99 VAL A O 1
ATOM 816 N N . TYR A 1 100 ? -0.565 12.938 11.773 1 97.81 100 TYR A N 1
ATOM 817 C CA . TYR A 1 100 ? 0.489 13.688 12.453 1 97.81 100 TYR A CA 1
ATOM 818 C C . TYR A 1 100 ? 0.669 13.188 13.883 1 97.81 100 TYR A C 1
ATOM 820 O O . TYR A 1 100 ? -0.31 13 14.609 1 97.81 100 TYR A O 1
ATOM 828 N N . ASN A 1 101 ? 1.813 12.945 14.148 1 96.56 101 ASN A N 1
ATOM 829 C CA . ASN A 1 101 ? 2.307 12.602 15.477 1 96.56 101 ASN A CA 1
ATOM 830 C C . ASN A 1 101 ? 3.6 13.344 15.805 1 96.56 101 ASN A C 1
ATOM 832 O O . ASN A 1 101 ? 4.602 13.195 15.109 1 96.56 101 ASN A O 1
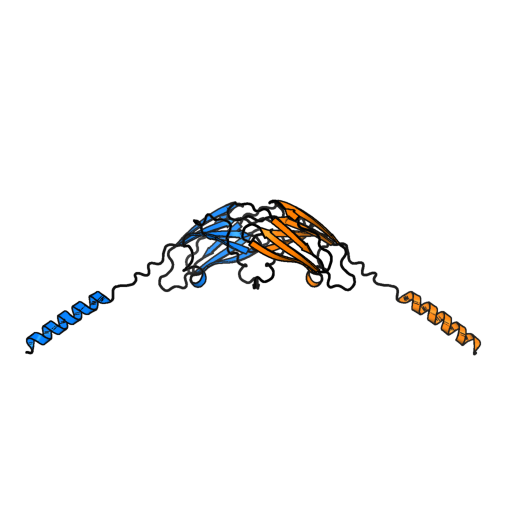ATOM 836 N N . ASP A 1 102 ? 3.551 14.055 16.812 1 95 102 ASP A N 1
ATOM 837 C CA . ASP A 1 102 ? 4.668 14.938 17.141 1 95 102 ASP A CA 1
ATOM 838 C C . ASP A 1 102 ? 5.977 14.156 17.25 1 95 102 ASP A C 1
ATOM 840 O O . ASP A 1 102 ? 7 14.578 16.703 1 95 102 ASP A O 1
ATOM 844 N N . ASP A 1 103 ? 6.008 13.094 17.906 1 93.31 103 ASP A N 1
ATOM 845 C CA . ASP A 1 103 ? 7.211 12.289 18.109 1 93.31 103 ASP A CA 1
ATOM 846 C C . ASP A 1 103 ? 7.793 11.82 16.766 1 93.31 103 ASP A C 1
ATOM 848 O O . ASP A 1 103 ? 9.016 11.781 16.594 1 93.31 103 ASP A O 1
ATOM 852 N N . ARG A 1 104 ? 6.984 11.539 15.891 1 94.19 104 ARG A N 1
ATOM 853 C CA . ARG A 1 104 ? 7.395 10.984 14.602 1 94.19 104 ARG A CA 1
ATOM 854 C C . ARG A 1 104 ? 7.734 12.094 13.609 1 94.19 104 ARG A C 1
ATOM 856 O O . ARG A 1 104 ? 8.672 11.961 12.82 1 94.19 104 ARG A O 1
ATOM 863 N N . ASP A 1 105 ? 6.996 13.211 13.664 1 94.62 105 ASP A N 1
ATOM 864 C CA . ASP A 1 105 ? 6.926 14.062 12.484 1 94.62 105 ASP A CA 1
ATOM 865 C C . ASP A 1 105 ? 7.594 15.414 12.742 1 94.62 105 ASP A C 1
ATOM 867 O O . ASP A 1 105 ? 7.867 16.172 11.812 1 94.62 105 ASP A O 1
ATOM 871 N N . ILE A 1 106 ? 7.945 15.719 13.969 1 92.44 106 ILE A N 1
ATOM 872 C CA . ILE A 1 106 ? 8.328 17.078 14.336 1 92.44 106 ILE A CA 1
ATOM 873 C C . ILE A 1 106 ? 9.625 17.453 13.633 1 92.44 106 ILE A C 1
ATOM 875 O O . ILE A 1 106 ? 9.812 18.609 13.242 1 92.44 106 ILE A O 1
ATOM 879 N N . ASP A 1 107 ? 10.453 16.531 13.438 1 91.31 107 ASP A N 1
ATOM 880 C CA . ASP A 1 107 ? 11.766 16.828 12.867 1 91.31 107 ASP A CA 1
ATOM 881 C C . ASP A 1 107 ? 11.766 16.594 11.359 1 91.31 107 ASP A C 1
ATOM 883 O O . ASP A 1 107 ? 12.82 16.688 10.711 1 91.31 107 ASP A O 1
ATOM 887 N N . ARG A 1 108 ? 10.703 16.344 10.828 1 91.62 108 ARG A N 1
ATOM 888 C CA . ARG A 1 108 ? 10.586 16.109 9.391 1 91.62 108 ARG A CA 1
ATOM 889 C C . ARG A 1 108 ? 10.062 17.344 8.672 1 91.62 108 ARG A C 1
ATOM 891 O O . ARG A 1 108 ? 9.789 18.359 9.297 1 91.62 108 ARG A O 1
ATOM 898 N N . 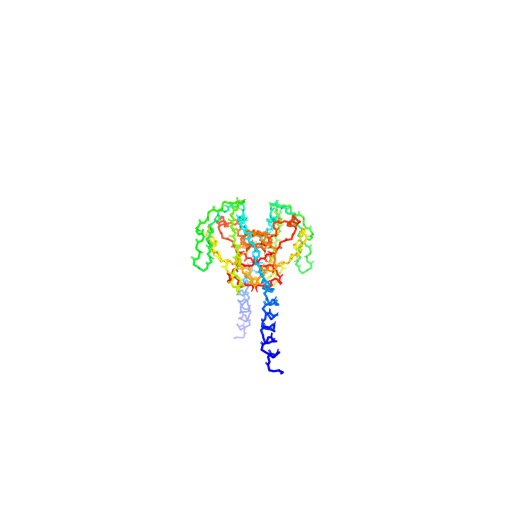ALA A 1 109 ? 9.992 17.234 7.328 1 91.94 109 ALA A N 1
ATOM 899 C CA . ALA A 1 109 ? 9.516 18.344 6.508 1 91.94 109 ALA A CA 1
ATOM 900 C C . ALA A 1 109 ? 8.156 18.844 6.988 1 91.94 109 ALA A C 1
ATOM 902 O O . ALA A 1 109 ? 7.281 18.047 7.328 1 91.94 109 ALA A O 1
ATOM 903 N N . SER A 1 110 ? 7.977 20.125 7 1 93.31 110 SER A N 1
ATOM 904 C CA . SER A 1 110 ? 6.762 20.734 7.527 1 93.31 110 SER A CA 1
ATOM 905 C C . SER A 1 110 ? 5.621 20.656 6.516 1 93.31 110 SER A C 1
ATOM 907 O O . SER A 1 110 ? 4.453 20.797 6.883 1 93.31 110 SER A O 1
ATOM 909 N N . LYS A 1 111 ? 5.98 20.625 5.242 1 94.62 111 LYS A N 1
ATOM 910 C CA . LYS A 1 111 ? 5 20.422 4.176 1 94.62 111 LYS A CA 1
ATOM 911 C C . LYS A 1 111 ? 5.117 19.016 3.582 1 94.62 111 LYS A C 1
ATOM 913 O O . LYS A 1 111 ? 6.137 18.672 2.986 1 94.62 111 LYS A O 1
ATOM 918 N N . PHE A 1 112 ? 4.02 18.203 3.832 1 94.06 112 PHE A N 1
ATOM 919 C CA . PHE A 1 112 ? 4.117 16.812 3.41 1 94.06 112 PHE A CA 1
ATOM 920 C C . PHE A 1 112 ? 2.758 16.281 2.975 1 94.06 112 PHE A C 1
ATOM 922 O O . PHE A 1 112 ? 1.729 16.906 3.23 1 94.06 112 PHE A O 1
ATOM 929 N N . GLN A 1 113 ? 2.852 15.219 2.238 1 94.69 113 GLN A N 1
ATOM 930 C CA . GLN A 1 113 ? 1.68 14.547 1.686 1 94.69 113 GLN A CA 1
ATOM 931 C C . GLN A 1 113 ? 1.647 13.07 2.086 1 94.69 113 GLN A C 1
ATOM 933 O O . GLN A 1 113 ? 2.682 12.398 2.08 1 94.69 113 GLN A O 1
ATOM 938 N N . TRP A 1 114 ? 0.488 12.672 2.523 1 95.5 114 TRP A N 1
ATOM 939 C CA . TRP A 1 114 ? 0.209 11.25 2.621 1 95.5 114 TRP A CA 1
ATOM 940 C C . TRP A 1 114 ? -0.461 10.734 1.351 1 95.5 114 TRP A C 1
ATOM 942 O O . TRP A 1 114 ? -1.55 11.188 0.99 1 95.5 114 TRP A O 1
ATOM 952 N N . SER A 1 115 ? 0.174 9.859 0.653 1 94.81 115 SER A N 1
ATOM 953 C CA . SER A 1 115 ? -0.428 9.109 -0.442 1 94.81 115 SER A CA 1
ATOM 954 C C . SER A 1 115 ? -1.101 7.836 0.067 1 94.81 115 SER A C 1
ATOM 956 O O . SER A 1 115 ? -0.447 6.98 0.668 1 94.81 115 SER A O 1
ATOM 958 N N . ILE A 1 116 ? -2.361 7.68 -0.191 1 96.25 116 ILE A N 1
ATOM 959 C CA . ILE A 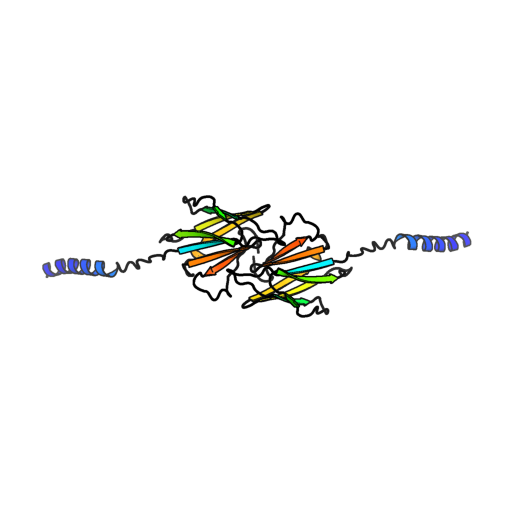1 116 ? -3.148 6.629 0.444 1 96.25 116 ILE A CA 1
ATOM 960 C C . ILE A 1 116 ? -3.334 5.465 -0.527 1 96.25 116 ILE A C 1
ATOM 962 O O . ILE A 1 116 ? -3.943 5.625 -1.587 1 96.25 116 ILE A O 1
ATOM 966 N N . TYR A 1 117 ? -2.859 4.344 -0.134 1 95.69 117 TYR A N 1
ATOM 967 C CA . TYR A 1 117 ? -2.99 3.086 -0.858 1 95.69 117 TYR A CA 1
ATOM 968 C C . TYR A 1 117 ? -3.729 2.049 -0.019 1 95.69 117 TYR A C 1
ATOM 970 O O . TYR A 1 117 ? -3.795 2.166 1.207 1 95.69 117 TYR A O 1
ATOM 978 N N . PRO A 1 118 ? -4.191 1.011 -0.653 1 94.81 118 PRO A N 1
ATOM 979 C CA . PRO A 1 118 ? -4.91 -0.004 0.123 1 94.81 118 PRO A CA 1
ATOM 980 C C . PRO A 1 118 ? -4.059 -0.606 1.237 1 94.81 118 PRO A C 1
ATOM 982 O O . PRO A 1 118 ? -4.531 -0.766 2.365 1 94.81 118 PRO A O 1
ATOM 985 N N . PRO A 1 119 ? -2.803 -0.896 1.033 1 94.88 119 PRO A N 1
ATOM 986 C CA . PRO A 1 119 ? -2.033 -1.513 2.117 1 94.88 119 PRO A CA 1
ATOM 987 C C . PRO A 1 119 ? -1.666 -0.521 3.219 1 94.88 119 PRO A C 1
ATOM 989 O O . PRO A 1 119 ? -1.289 -0.928 4.32 1 94.88 119 PRO A O 1
ATOM 992 N N . GLY A 1 120 ? -1.624 0.784 2.807 1 95.5 120 GLY A N 1
ATOM 993 C CA . GLY A 1 120 ? -1.224 1.773 3.793 1 95.5 120 GLY A CA 1
ATOM 994 C C . GLY A 1 120 ? -0.829 3.104 3.18 1 95.5 120 GLY A C 1
ATOM 995 O O . GLY A 1 120 ? -0.844 3.258 1.956 1 95.5 120 GLY A O 1
ATOM 996 N N . PRO A 1 121 ? -0.546 4.062 4.027 1 95.94 121 PRO A N 1
ATOM 997 C CA . PRO A 1 121 ? -0.152 5.395 3.561 1 95.94 121 PRO A CA 1
ATOM 998 C C . PRO A 1 121 ? 1.354 5.52 3.336 1 95.94 121 PRO A C 1
ATOM 1000 O O . PRO A 1 121 ? 2.141 4.855 4.016 1 95.94 121 PRO A O 1
ATOM 1003 N N . CYS A 1 122 ? 1.709 6.383 2.42 1 94.12 122 CYS A N 1
ATOM 1004 C CA . CYS A 1 122 ? 3.104 6.762 2.215 1 94.12 122 CYS A CA 1
ATOM 1005 C C . CYS A 1 122 ? 3.285 8.266 2.348 1 94.12 122 CYS A C 1
ATOM 1007 O O . CYS A 1 122 ? 2.484 9.039 1.822 1 94.12 122 CYS A O 1
ATOM 1009 N N . ARG A 1 123 ? 4.383 8.633 3.033 1 94.06 123 ARG A N 1
ATOM 1010 C CA . ARG A 1 123 ? 4.699 10.039 3.24 1 94.06 123 ARG A CA 1
ATOM 1011 C C . ARG A 1 123 ? 5.672 10.547 2.18 1 94.06 123 ARG A C 1
ATOM 1013 O O . ARG A 1 123 ? 6.691 9.906 1.911 1 94.06 123 ARG A O 1
ATOM 1020 N N . VAL A 1 124 ? 5.258 11.617 1.597 1 91.38 124 VAL A N 1
ATOM 1021 C CA . VAL A 1 124 ? 6.148 12.312 0.674 1 91.38 124 VAL A CA 1
ATOM 1022 C C . VAL A 1 124 ? 6.273 13.773 1.08 1 91.38 124 VAL A C 1
ATOM 1024 O O . VAL A 1 124 ? 5.301 14.391 1.516 1 91.38 124 VAL A O 1
ATOM 1027 N N . ASP A 1 125 ? 7.461 14.273 1.024 1 88.75 125 ASP A N 1
ATOM 1028 C CA . ASP A 1 125 ? 7.66 15.695 1.3 1 88.75 125 ASP A CA 1
ATOM 1029 C C . ASP A 1 125 ? 7.316 16.547 0.078 1 88.75 125 ASP A C 1
ATOM 1031 O O . ASP A 1 125 ? 7.664 16.188 -1.05 1 88.75 125 ASP A O 1
ATOM 1035 N N . TRP A 1 126 ? 6.559 17.547 0.217 1 78.81 126 TRP A N 1
ATOM 1036 C CA . TRP A 1 126 ? 6.023 18.391 -0.847 1 78.81 126 TRP A CA 1
ATOM 1037 C C . TRP A 1 126 ? 7.141 18.906 -1.746 1 78.81 126 TRP A C 1
ATOM 1039 O O . TRP A 1 126 ? 6.984 18.969 -2.969 1 78.81 126 TRP A O 1
ATOM 1049 N N . PHE A 1 127 ? 8.164 19.438 -1.192 1 72.5 127 PHE A N 1
ATOM 1050 C CA . PHE A 1 127 ? 9.172 20.109 -1.997 1 72.5 127 PHE A CA 1
ATOM 1051 C C . PHE A 1 127 ? 10.227 19.109 -2.482 1 72.5 127 PHE A C 1
ATOM 1053 O O . PHE A 1 127 ? 11.062 19.453 -3.318 1 72.5 127 PHE A O 1
ATOM 10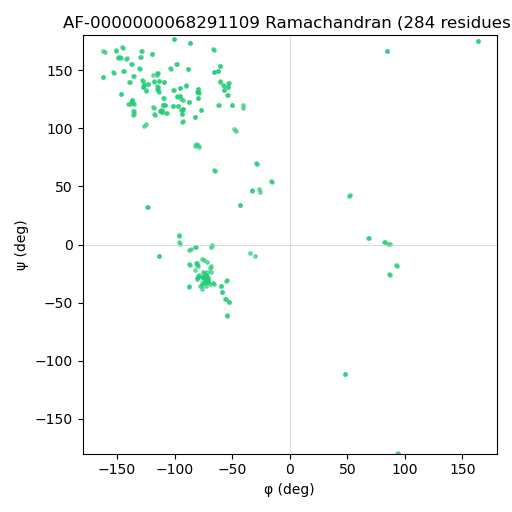60 N N . ASN A 1 128 ? 10.188 18.031 -1.811 1 59.75 128 ASN A N 1
ATOM 1061 C CA . ASN A 1 128 ? 11.133 17.078 -2.377 1 59.75 128 ASN A CA 1
ATOM 1062 C C . ASN A 1 128 ? 10.562 16.391 -3.613 1 59.75 128 ASN A C 1
ATOM 1064 O O . ASN A 1 128 ? 9.648 15.578 -3.506 1 59.75 128 ASN A O 1
ATOM 1068 N N . GLU A 1 129 ? 10.805 17.156 -4.625 1 50.94 129 GLU A N 1
ATOM 1069 C CA . GLU A 1 129 ? 10.367 16.672 -5.934 1 50.94 129 GLU A CA 1
ATOM 1070 C C . GLU A 1 129 ? 10.93 15.289 -6.23 1 50.94 129 GLU A C 1
ATOM 1072 O O . GLU A 1 129 ? 10.453 14.602 -7.137 1 50.94 129 GLU A O 1
ATOM 1077 N N . SER A 1 130 ? 12.148 15.148 -5.621 1 51.81 130 SER A N 1
ATOM 1078 C CA . SER A 1 130 ? 12.703 13.875 -6.059 1 51.81 130 SER A CA 1
ATOM 1079 C C . SER A 1 130 ? 11.859 12.703 -5.566 1 51.81 130 SER A C 1
ATOM 1081 O O . SER A 1 130 ? 11.875 12.375 -4.379 1 51.81 130 SER A O 1
ATOM 1083 N N . ILE A 1 131 ? 10.672 12.711 -6.055 1 52.91 131 ILE A N 1
ATOM 1084 C CA . ILE A 1 131 ? 9.438 11.945 -5.973 1 52.91 131 ILE A CA 1
ATOM 1085 C C . ILE A 1 131 ? 9.758 10.484 -5.672 1 52.91 131 ILE A C 1
ATOM 1087 O O . ILE A 1 131 ? 8.852 9.688 -5.398 1 52.91 131 ILE A O 1
ATOM 1091 N N . VAL A 1 132 ? 11.211 10.133 -5.77 1 54.59 132 VAL A N 1
ATOM 1092 C CA . VAL A 1 132 ? 11.539 8.703 -5.777 1 54.59 132 VAL A CA 1
ATOM 1093 C C . VAL A 1 132 ? 11.422 8.141 -4.363 1 54.59 132 VAL A C 1
ATOM 1095 O O . VAL A 1 132 ? 11.352 6.926 -4.18 1 54.59 132 VAL A O 1
ATOM 1098 N N . GLU A 1 133 ? 11.312 9.172 -3.334 1 63.66 133 GLU A N 1
ATOM 1099 C CA . GLU A 1 133 ? 11.492 8.539 -2.029 1 63.66 133 GLU A CA 1
ATOM 1100 C C . GLU A 1 133 ? 10.328 8.867 -1.096 1 63.66 133 GLU A C 1
ATOM 1102 O O . GLU A 1 133 ? 9.961 10.031 -0.938 1 63.66 133 GLU A O 1
ATOM 1107 N N . GLY A 1 134 ? 9.469 7.938 -0.97 1 81.06 134 GLY A N 1
ATOM 1108 C CA . GLY A 1 134 ? 8.484 8.031 0.093 1 81.06 134 GLY A CA 1
ATOM 1109 C C . GLY A 1 134 ? 8.617 6.934 1.13 1 81.06 134 GLY A C 1
ATOM 1110 O O . GLY A 1 134 ? 9.266 5.918 0.884 1 81.06 134 GLY A O 1
ATOM 1111 N N . THR A 1 135 ? 8.312 7.348 2.357 1 89.94 135 THR A N 1
ATOM 1112 C CA . THR A 1 135 ? 8.25 6.367 3.436 1 89.94 135 THR A CA 1
ATOM 1113 C C . THR A 1 135 ? 6.824 5.852 3.609 1 89.94 135 THR A C 1
ATOM 1115 O O . THR A 1 135 ? 5.887 6.637 3.752 1 89.94 135 THR A O 1
ATOM 1118 N N . CYS A 1 136 ? 6.785 4.559 3.525 1 92.81 136 CYS A N 1
ATOM 1119 C CA . CYS A 1 136 ? 5.453 3.98 3.656 1 92.81 136 CYS A CA 1
ATOM 1120 C C . CYS A 1 136 ? 5.254 3.373 5.039 1 92.81 136 CYS A C 1
ATOM 1122 O O . CYS A 1 136 ? 6.219 2.961 5.684 1 92.81 136 CYS A O 1
ATOM 1124 N N . TYR A 1 137 ? 3.994 3.389 5.465 1 93.62 137 TYR A N 1
ATOM 1125 C CA . TYR A 1 137 ? 3.586 2.918 6.781 1 93.62 137 TYR A CA 1
ATOM 1126 C C . TYR A 1 137 ? 2.445 1.913 6.676 1 93.62 137 TYR A C 1
ATOM 1128 O O . TYR A 1 137 ? 1.828 1.777 5.617 1 93.62 137 TYR A O 1
ATOM 1136 N N . HIS A 1 138 ? 2.199 1.231 7.773 1 91.75 138 HIS A N 1
ATOM 1137 C CA . HIS A 1 138 ? 1.038 0.358 7.898 1 91.75 138 HIS A CA 1
ATOM 1138 C C . HIS A 1 138 ? -0.099 1.054 8.641 1 91.75 138 HIS A C 1
ATOM 1140 O O . HIS A 1 138 ? 0.135 1.991 9.406 1 91.75 138 HIS A O 1
ATOM 1146 N N . TRP A 1 139 ? -1.267 0.512 8.305 1 95.75 139 TRP A N 1
ATOM 1147 C CA . TRP A 1 139 ? -2.41 1.021 9.047 1 95.75 139 TRP A CA 1
ATOM 1148 C C . TRP A 1 139 ? -2.266 0.721 10.539 1 95.75 139 TRP A C 1
ATOM 1150 O O . TRP A 1 139 ? -1.676 -0.293 10.914 1 95.75 139 TRP A O 1
ATOM 1160 N N . ASN A 1 140 ? -2.82 1.597 11.344 1 93.56 140 ASN A N 1
ATOM 1161 C CA . ASN A 1 140 ? -2.793 1.335 12.781 1 93.56 140 ASN A CA 1
ATOM 1162 C C . ASN A 1 140 ? -3.516 0.036 13.125 1 93.56 140 ASN A C 1
ATOM 1164 O O . ASN A 1 140 ? -4.57 -0.263 12.562 1 93.56 140 ASN A O 1
ATOM 1168 N N . GLY A 1 141 ? -2.994 -0.696 14.039 1 82.56 141 GLY A N 1
ATOM 1169 C CA . GLY A 1 141 ? -3.609 -1.94 14.477 1 82.56 141 GLY A CA 1
ATOM 1170 C C . GLY A 1 141 ? -3.215 -3.129 13.617 1 82.56 141 GLY A C 1
ATOM 1171 O O . GLY A 1 141 ? -3.479 -4.277 13.984 1 82.56 141 GLY A O 1
ATOM 1172 N N . GLU A 1 142 ? -2.867 -2.85 12.422 1 68.31 142 GLU A N 1
ATOM 1173 C CA . GLU A 1 142 ? -2.453 -3.965 11.578 1 68.31 142 GLU A CA 1
ATOM 1174 C C . GLU A 1 142 ? -0.994 -4.336 11.828 1 68.31 142 GLU A C 1
ATOM 1176 O O . GLU A 1 142 ? -0.144 -3.455 11.984 1 68.31 142 GLU A O 1
ATOM 1181 N N . ALA A 1 143 ? -0.945 -5.215 12.922 1 47.94 143 ALA A N 1
ATOM 1182 C CA . ALA A 1 143 ? 0.374 -5.668 13.359 1 47.94 143 ALA A CA 1
ATOM 1183 C C . ALA A 1 143 ? 1.27 -5.98 12.164 1 47.94 143 ALA A C 1
ATOM 1185 O O . ALA A 1 143 ? 0.799 -6.492 11.141 1 47.94 143 ALA A O 1
ATOM 1186 N N . LEU A 1 144 ? 2.453 -5.238 11.969 1 39.09 144 LEU A N 1
ATOM 1187 C CA . LEU A 1 144 ? 3.529 -5.836 11.188 1 39.09 144 LEU A CA 1
ATOM 1188 C C . LEU A 1 144 ? 3.781 -7.277 11.617 1 39.09 144 LEU A C 1
ATOM 1190 O O . LEU A 1 144 ? 3.729 -7.594 12.805 1 39.09 144 LEU A O 1
ATOM 1194 N N . MET B 1 1 ? -8.18 -79.688 7.32 1 36.81 1 MET B N 1
ATOM 1195 C CA . MET B 1 1 ? -8.422 -78.375 7.758 1 36.81 1 MET B CA 1
ATOM 1196 C C . MET B 1 1 ? -7.273 -77.438 7.352 1 36.81 1 MET B C 1
A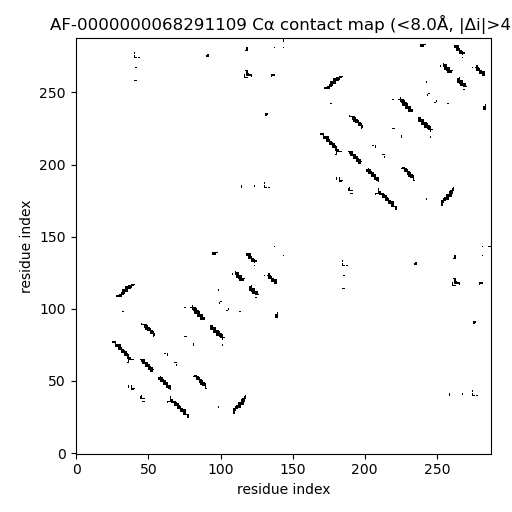TOM 1198 O O . MET B 1 1 ? -7.273 -76.25 7.68 1 36.81 1 MET B O 1
ATOM 1202 N N . ALA B 1 2 ? -6.176 -78.125 6.887 1 53.81 2 ALA B N 1
ATOM 1203 C CA . ALA B 1 2 ? -4.953 -77.375 6.621 1 53.81 2 ALA B CA 1
ATOM 1204 C C . ALA B 1 2 ? -5.023 -76.688 5.27 1 53.81 2 ALA B C 1
ATOM 1206 O O . ALA B 1 2 ? -4.395 -75.625 5.066 1 53.81 2 ALA B O 1
ATOM 1207 N N . LEU B 1 3 ? -5.758 -77.25 4.316 1 52.44 3 LEU B N 1
ATOM 1208 C CA . LEU B 1 3 ? -5.766 -76.688 2.969 1 52.44 3 LEU B CA 1
ATOM 1209 C C . LEU B 1 3 ? -6.551 -75.375 2.93 1 52.44 3 LEU B C 1
ATOM 1211 O O . LEU B 1 3 ? -6.234 -74.5 2.146 1 52.44 3 LEU B O 1
ATOM 1215 N N . PHE B 1 4 ? -7.668 -75.375 3.797 1 55.19 4 PHE B N 1
ATOM 1216 C CA . PHE B 1 4 ? -8.531 -74.188 3.771 1 55.19 4 PHE B CA 1
ATOM 1217 C C . PHE B 1 4 ? -7.805 -73 4.344 1 55.19 4 PHE B C 1
ATOM 1219 O O . PHE B 1 4 ? -8.094 -71.812 3.967 1 55.19 4 PHE B O 1
ATOM 1226 N N . THR B 1 5 ? -6.727 -73.25 5.109 1 56.12 5 THR B N 1
ATOM 1227 C CA . THR B 1 5 ? -6.102 -72.062 5.746 1 56.12 5 THR B CA 1
ATOM 1228 C C . THR B 1 5 ? -5.18 -71.375 4.77 1 56.12 5 THR B C 1
ATOM 1230 O O . THR B 1 5 ? -4.926 -70.188 4.914 1 56.12 5 THR B O 1
ATOM 1233 N N . ARG B 1 6 ? -4.699 -72.125 3.723 1 55.5 6 ARG B N 1
ATOM 1234 C CA . ARG B 1 6 ? -3.725 -71.5 2.855 1 55.5 6 ARG B CA 1
ATOM 1235 C C . ARG B 1 6 ? -4.406 -70.5 1.911 1 55.5 6 ARG B C 1
ATOM 1237 O O . ARG B 1 6 ? -3.873 -69.438 1.637 1 55.5 6 ARG B O 1
ATOM 1244 N N . ASN B 1 7 ? -5.641 -70.875 1.507 1 57.97 7 ASN B N 1
ATOM 1245 C CA . ASN B 1 7 ? -6.297 -70 0.549 1 57.97 7 ASN B CA 1
ATOM 1246 C C . ASN B 1 7 ? -6.926 -68.812 1.238 1 57.97 7 ASN B C 1
ATOM 1248 O O . ASN B 1 7 ? -7.312 -67.875 0.578 1 57.97 7 ASN B O 1
ATOM 1252 N N . LEU B 1 8 ? -7.086 -69 2.588 1 56.09 8 LEU B N 1
ATOM 1253 C CA . LEU B 1 8 ? -7.684 -67.875 3.283 1 56.09 8 LEU B CA 1
ATOM 1254 C C . LEU B 1 8 ? -6.668 -66.75 3.445 1 56.09 8 LEU B C 1
ATOM 1256 O O . LEU B 1 8 ? -7.023 -65.562 3.346 1 56.09 8 LEU B O 1
ATOM 1260 N N . VAL B 1 9 ? -5.328 -67.125 3.508 1 56.12 9 VAL B N 1
ATOM 1261 C CA . VAL B 1 9 ? -4.316 -66.125 3.686 1 56.12 9 VAL B CA 1
ATOM 1262 C C . VAL B 1 9 ? -4.129 -65.312 2.379 1 56.12 9 VAL B C 1
ATOM 1264 O O . VAL B 1 9 ? -3.943 -64.125 2.391 1 56.12 9 VAL B O 1
ATOM 1267 N N . LEU B 1 10 ? -4.438 -66.062 1.242 1 56.22 10 LEU B N 1
ATOM 1268 C CA . LEU B 1 10 ? -4.258 -65.375 -0.035 1 56.22 10 LEU B CA 1
ATOM 1269 C C . LEU B 1 10 ? -5.406 -64.375 -0.299 1 56.22 10 LEU B C 1
ATOM 1271 O O . LEU B 1 10 ? -5.195 -63.312 -0.849 1 56.22 10 LEU B O 1
ATOM 1275 N N . VAL B 1 11 ? -6.652 -64.812 0.113 1 57.19 11 VAL B N 1
ATOM 1276 C CA . VAL B 1 11 ? -7.801 -63.969 -0.124 1 57.19 11 VAL B CA 1
ATOM 1277 C C . VAL B 1 11 ? -7.738 -62.75 0.813 1 57.19 11 VAL B C 1
ATOM 1279 O O . VAL B 1 11 ? -8.094 -61.656 0.425 1 57.19 11 VAL B O 1
ATOM 1282 N N . LEU B 1 12 ? -7.137 -63 2.014 1 54.09 12 LEU B N 1
ATOM 1283 C CA . LEU B 1 12 ? -7.039 -61.875 2.934 1 54.09 12 LEU B CA 1
ATOM 1284 C C . LEU B 1 12 ? -6 -60.875 2.451 1 54.09 12 LEU B C 1
ATOM 1286 O O . LEU B 1 12 ? -6.148 -59.656 2.67 1 54.09 12 LEU B O 1
ATOM 1290 N N . PHE B 1 13 ? -4.918 -61.438 1.726 1 52.81 13 PHE B N 1
ATOM 1291 C CA . PHE B 1 13 ? -3.932 -60.5 1.21 1 52.81 13 PHE B CA 1
ATOM 1292 C C . PHE B 1 13 ? -4.512 -59.688 0.063 1 52.81 13 PHE B C 1
ATOM 1294 O O . PHE B 1 13 ? -4.145 -58.5 -0.128 1 52.81 13 PHE B O 1
ATOM 1301 N N . LEU B 1 14 ? -5.484 -60.312 -0.689 1 52.03 14 LEU B N 1
ATOM 1302 C CA . LEU B 1 14 ? -6.043 -59.562 -1.82 1 52.03 14 LEU B CA 1
ATOM 1303 C C . LEU B 1 14 ? -7 -58.469 -1.344 1 52.03 14 LEU B C 1
ATOM 1305 O O . LEU B 1 14 ? -7.176 -57.469 -2.02 1 52.03 14 LEU B O 1
ATOM 1309 N N . LEU B 1 15 ? -7.672 -58.75 -0.218 1 48.91 15 LEU B N 1
ATOM 1310 C CA . LEU B 1 15 ? -8.648 -57.719 0.18 1 48.91 15 LEU B CA 1
ATOM 1311 C C . LEU B 1 15 ? -7.949 -56.5 0.738 1 48.91 15 LEU B C 1
ATOM 1313 O O . LEU B 1 15 ? -8.516 -55.406 0.734 1 48.91 15 LEU B O 1
ATOM 1317 N N . THR B 1 16 ? -6.742 -56.688 1.343 1 49.38 16 THR B N 1
ATOM 1318 C CA . THR B 1 16 ? -6.16 -55.5 1.966 1 49.38 16 THR B CA 1
ATOM 1319 C C . THR B 1 16 ? -5.656 -54.531 0.907 1 49.38 16 THR B C 1
ATOM 1321 O O . THR B 1 16 ? -5.496 -53.344 1.179 1 49.38 16 THR B O 1
ATOM 1324 N N . ILE B 1 17 ? -5.301 -55.125 -0.303 1 45.12 17 ILE B N 1
ATOM 1325 C CA . ILE B 1 17 ? -4.68 -54.188 -1.21 1 45.12 17 ILE B CA 1
ATOM 1326 C C . ILE B 1 17 ? -5.746 -53.25 -1.775 1 45.12 17 ILE B C 1
ATOM 1328 O O . ILE B 1 17 ? -5.43 -52.312 -2.508 1 45.12 17 ILE B O 1
ATOM 1332 N N . THR B 1 18 ? -7.008 -53.75 -1.849 1 45.62 18 THR B N 1
ATOM 1333 C CA . THR B 1 18 ? -7.91 -52.844 -2.533 1 45.62 18 THR B CA 1
ATOM 1334 C C . THR B 1 18 ? -8.156 -51.594 -1.688 1 45.62 18 THR B C 1
ATOM 1336 O O . THR B 1 18 ? -8.875 -50.688 -2.107 1 45.62 18 THR B O 1
ATOM 1339 N N . LEU B 1 19 ? -8.164 -51.812 -0.32 1 42.06 19 LEU B N 1
ATOM 1340 C CA . LEU B 1 19 ? -8.656 -50.625 0.377 1 42.06 19 LEU B CA 1
ATOM 1341 C C . LEU B 1 19 ? -7.852 -49.375 -0.01 1 42.06 19 LEU B C 1
ATOM 1343 O O . LEU B 1 19 ? -8.406 -48.312 -0.143 1 42.06 19 LEU B O 1
ATOM 1347 N N . CYS B 1 20 ? -6.492 -49.5 0.332 1 42.12 20 CYS B N 1
ATOM 1348 C CA . CYS B 1 20 ? -5.824 -48.25 0.703 1 42.12 20 CYS B CA 1
ATOM 1349 C C . CYS B 1 20 ? -5.617 -47.375 -0.516 1 42.12 20 CYS B C 1
ATOM 1351 O O . CYS B 1 20 ? -4.941 -46.344 -0.43 1 42.12 20 CYS B O 1
ATOM 1353 N N . ASP B 1 21 ? -5.758 -47.969 -1.688 1 41.28 21 ASP B N 1
ATOM 1354 C CA . ASP B 1 21 ? -5.277 -46.969 -2.641 1 41.28 21 ASP B CA 1
ATOM 1355 C C . ASP B 1 21 ? -6.211 -45.781 -2.699 1 41.28 21 ASP B C 1
ATOM 1357 O O . ASP B 1 21 ? -6.621 -45.344 -3.783 1 41.28 21 ASP B O 1
ATOM 1361 N N . ALA B 1 22 ? -7.316 -45.781 -1.971 1 42.94 22 ALA B N 1
ATOM 1362 C CA . ALA B 1 22 ? -7.793 -44.406 -2.049 1 42.94 22 ALA B CA 1
ATOM 1363 C C . ALA B 1 22 ? -6.641 -43.406 -1.887 1 42.94 22 ALA B C 1
ATOM 1365 O O . ALA B 1 22 ? -6.309 -43 -0.767 1 42.94 22 ALA B O 1
ATOM 1366 N N . GLY B 1 23 ? -5.5 -43.75 -2.363 1 42.97 23 GLY B N 1
ATOM 1367 C CA . GLY B 1 23 ? -4.613 -42.594 -2.416 1 42.97 23 GLY B CA 1
ATOM 1368 C C . GLY B 1 23 ? -5.355 -41.281 -2.605 1 42.97 23 GLY B C 1
ATOM 1369 O O . GLY B 1 23 ? -6.117 -41.125 -3.561 1 42.97 23 GLY B O 1
ATOM 1370 N N . ILE B 1 24 ? -6.094 -40.781 -1.653 1 42.88 24 ILE B N 1
ATOM 1371 C CA . ILE B 1 24 ? -6.375 -39.344 -1.79 1 42.88 24 ILE B CA 1
ATOM 1372 C C . ILE B 1 24 ? -5.402 -38.719 -2.791 1 42.88 24 ILE B C 1
ATOM 1374 O O . ILE B 1 24 ? -4.195 -38.656 -2.541 1 42.88 24 ILE B O 1
ATOM 1378 N N . SER B 1 25 ? -5.305 -39.188 -3.938 1 47.06 25 SER B N 1
ATOM 1379 C CA . SER B 1 25 ? -4.617 -38.375 -4.934 1 47.06 25 SER B CA 1
ATOM 1380 C C . SER B 1 25 ? -4.711 -36.906 -4.598 1 47.06 25 SER B C 1
ATOM 1382 O O . SER B 1 25 ? -5.754 -36.281 -4.801 1 47.06 25 SER B O 1
ATOM 1384 N N . ILE B 1 26 ? -4.461 -36.438 -3.412 1 51.47 26 ILE B N 1
ATOM 1385 C CA . ILE B 1 26 ? -4.387 -35.031 -3.008 1 51.47 26 ILE B CA 1
ATOM 1386 C C . ILE B 1 26 ? -3.838 -34.188 -4.16 1 51.47 26 ILE B C 1
ATOM 1388 O O . ILE B 1 26 ? -2.623 -34.094 -4.34 1 51.47 26 ILE B O 1
ATOM 1392 N N . HIS B 1 27 ? -4.32 -34.375 -5.328 1 62.34 27 HIS B N 1
ATOM 1393 C CA . HIS B 1 27 ? -3.967 -33.562 -6.48 1 62.34 27 HIS B CA 1
ATOM 1394 C C . HIS B 1 27 ? -4.047 -32.094 -6.145 1 62.34 27 HIS B C 1
ATOM 1396 O O . HIS B 1 27 ? -5.094 -31.594 -5.719 1 62.34 27 HIS B O 1
ATOM 1402 N N . ARG B 1 28 ? -2.857 -31.578 -5.867 1 81.88 28 ARG B N 1
ATOM 1403 C CA . ARG B 1 28 ? -2.797 -30.141 -5.633 1 81.88 28 ARG B CA 1
ATOM 1404 C C . ARG B 1 28 ? -3.225 -29.375 -6.879 1 81.88 28 ARG B C 1
ATOM 1406 O O . ARG B 1 28 ? -2.891 -29.75 -8 1 81.88 28 ARG B O 1
ATOM 1413 N N . LYS B 1 29 ? -4.191 -28.609 -6.824 1 89.75 29 LYS B N 1
ATOM 1414 C CA . LYS B 1 29 ? -4.707 -27.766 -7.898 1 89.75 29 LYS B CA 1
ATOM 1415 C C . LYS B 1 29 ? -3.629 -26.828 -8.422 1 89.75 29 LYS B C 1
ATOM 1417 O O . LYS B 1 29 ? -2.852 -26.266 -7.648 1 89.75 29 LYS B O 1
ATOM 1422 N N . ARG B 1 30 ? -3.637 -26.766 -9.75 1 95.31 30 ARG B N 1
ATOM 1423 C CA . ARG B 1 30 ? -2.758 -25.781 -10.375 1 95.31 30 ARG B CA 1
ATOM 1424 C C . ARG B 1 30 ? -3.053 -24.375 -9.875 1 95.31 30 ARG B C 1
ATOM 1426 O O . ARG B 1 30 ? -4.215 -23.984 -9.766 1 95.31 30 ARG B O 1
ATOM 1433 N N . ARG B 1 31 ? -1.965 -23.688 -9.531 1 96.25 31 ARG B N 1
ATOM 1434 C CA . ARG B 1 31 ? -2.064 -22.297 -9.086 1 96.25 31 ARG B CA 1
ATOM 1435 C C . ARG B 1 31 ? -1.698 -21.328 -10.211 1 96.25 31 ARG B C 1
ATOM 1437 O O . ARG B 1 31 ? -0.735 -21.562 -10.945 1 96.25 31 ARG B O 1
ATOM 1444 N N . HIS B 1 32 ? -2.559 -20.266 -10.406 1 97 32 HIS B N 1
ATOM 1445 C CA . HIS B 1 32 ? -2.305 -19.188 -11.352 1 97 32 HIS B CA 1
ATOM 1446 C C . HIS B 1 32 ? -2.059 -17.875 -10.633 1 97 32 HIS B C 1
ATOM 1448 O O . HIS B 1 32 ? -2.939 -17.359 -9.938 1 97 32 HIS B O 1
ATOM 1454 N N . VAL B 1 33 ? -0.803 -17.391 -10.789 1 97.44 33 VAL B N 1
ATOM 1455 C CA . VAL B 1 33 ? -0.4 -16.172 -10.102 1 97.44 33 VAL B CA 1
ATOM 1456 C C . VAL B 1 33 ? -0.241 -15.039 -11.109 1 97.44 33 VAL B C 1
ATOM 1458 O O . VAL B 1 33 ? 0.45 -15.188 -12.117 1 97.44 33 VAL B O 1
ATOM 1461 N N . ARG B 1 34 ? -0.895 -13.945 -10.883 1 96.81 34 ARG B N 1
ATOM 1462 C CA . ARG B 1 34 ? -0.686 -12.719 -11.641 1 96.81 34 ARG B CA 1
ATOM 1463 C C . ARG B 1 34 ? -0.109 -11.625 -10.758 1 96.81 34 ARG B C 1
ATOM 1465 O O . ARG B 1 34 ? -0.533 -11.453 -9.609 1 96.81 34 ARG B O 1
ATOM 1472 N N . VAL B 1 35 ? 0.9 -11 -11.227 1 97.25 35 VAL B N 1
ATOM 1473 C CA . VAL B 1 35 ? 1.441 -9.812 -10.57 1 97.25 35 VAL B CA 1
ATOM 1474 C C . VAL B 1 35 ? 1.119 -8.57 -11.398 1 97.25 35 VAL B C 1
ATOM 1476 O O . VAL B 1 35 ? 1.512 -8.477 -12.562 1 97.25 35 VAL B O 1
ATOM 1479 N N . LYS B 1 36 ? 0.413 -7.672 -10.812 1 96 36 LYS B N 1
ATOM 1480 C CA . LYS B 1 36 ? 0.01 -6.445 -11.492 1 96 36 LYS B CA 1
ATOM 1481 C C . LYS B 1 36 ? 0.646 -5.223 -10.844 1 96 36 LYS B C 1
ATOM 1483 O O . LYS B 1 36 ? 0.641 -5.09 -9.617 1 96 36 LYS B O 1
ATOM 1488 N N . ASN B 1 37 ? 1.146 -4.305 -11.672 1 97 37 ASN B N 1
ATOM 1489 C CA . ASN B 1 37 ? 1.926 -3.158 -11.219 1 97 37 ASN B CA 1
ATOM 1490 C C . ASN B 1 37 ? 1.048 -1.926 -11.023 1 97 37 ASN B C 1
ATOM 1492 O O . ASN B 1 37 ? 0.507 -1.383 -11.984 1 97 37 ASN B O 1
ATOM 1496 N N . PHE B 1 38 ? 0.979 -1.489 -9.742 1 95.38 38 PHE B N 1
ATOM 1497 C CA . PHE B 1 38 ? 0.283 -0.243 -9.445 1 95.38 38 PHE B CA 1
ATOM 1498 C C . PHE B 1 38 ? 1.204 0.729 -8.711 1 95.38 38 PHE B C 1
ATOM 1500 O O . PHE B 1 38 ? 0.746 1.534 -7.898 1 95.38 38 PHE B O 1
ATOM 1507 N N . LEU B 1 39 ? 2.48 0.658 -9.031 1 94.62 39 LEU B N 1
ATOM 1508 C CA . LEU B 1 39 ? 3.473 1.502 -8.375 1 94.62 39 LEU B CA 1
ATOM 1509 C C . LEU B 1 39 ? 3.432 2.922 -8.93 1 94.62 39 LEU B C 1
ATOM 1511 O O . LEU B 1 39 ? 3.727 3.143 -10.109 1 94.62 39 LEU B O 1
ATOM 1515 N N . GLN B 1 40 ? 3.1 3.748 -8.07 1 90.06 40 GLN B N 1
ATOM 1516 C CA . GLN B 1 40 ? 3.148 5.176 -8.359 1 90.06 40 GLN B CA 1
ATOM 1517 C C . GLN B 1 40 ? 3.357 5.992 -7.086 1 90.06 40 GLN B C 1
ATOM 1519 O O . GLN B 1 40 ? 3.021 5.535 -5.988 1 90.06 40 GLN B O 1
ATOM 1524 N N . LEU B 1 41 ? 3.988 7.016 -7.207 1 84.06 41 LEU B N 1
ATOM 1525 C CA . LEU B 1 41 ? 4.137 7.945 -6.094 1 84.06 41 LEU B CA 1
ATOM 1526 C C . LEU B 1 41 ? 4.008 9.391 -6.57 1 84.06 41 LEU B C 1
ATOM 1528 O O . LEU B 1 41 ? 4.734 9.82 -7.469 1 84.06 41 LEU B O 1
ATOM 1532 N N . ASN B 1 42 ? 3.025 10.07 -5.984 1 78 42 ASN B N 1
ATOM 1533 C CA . ASN B 1 42 ? 2.795 11.484 -6.266 1 78 42 ASN B CA 1
ATOM 1534 C C . ASN B 1 42 ? 2.699 11.742 -7.766 1 78 42 ASN B C 1
ATOM 1536 O O . ASN B 1 42 ? 3.354 12.648 -8.289 1 78 42 ASN B O 1
ATOM 1540 N N . GLY B 1 43 ? 2.008 10.875 -8.5 1 76.88 43 GLY B N 1
ATOM 1541 C CA . GLY B 1 43 ? 1.771 11.086 -9.922 1 76.88 43 GLY B CA 1
ATOM 1542 C C . GLY B 1 43 ? 2.816 10.422 -10.797 1 76.88 43 GLY B C 1
ATOM 1543 O O . GLY B 1 43 ? 2.621 10.289 -12.008 1 76.88 43 GLY B O 1
ATOM 1544 N N . THR B 1 44 ? 3.908 10.117 -10.195 1 85.25 44 THR B N 1
ATOM 1545 C CA . THR B 1 44 ? 4.934 9.414 -10.953 1 85.25 44 THR B CA 1
ATOM 1546 C C . THR B 1 44 ? 4.609 7.926 -11.055 1 85.25 44 THR B C 1
ATOM 1548 O O . THR B 1 44 ? 4.379 7.266 -10.039 1 85.25 44 THR B O 1
ATOM 1551 N N . LEU B 1 45 ? 4.602 7.473 -12.305 1 92.12 45 LEU B N 1
ATOM 1552 C CA . LEU B 1 45 ? 4.355 6.059 -12.555 1 92.12 45 LEU B CA 1
ATOM 1553 C C . LEU B 1 45 ? 5.668 5.293 -12.688 1 92.12 45 LEU B C 1
ATOM 1555 O O . LEU B 1 45 ? 6.598 5.758 -13.344 1 92.12 45 LEU B O 1
ATOM 1559 N N . PHE B 1 46 ? 5.719 4.184 -12.047 1 94.56 46 PHE B N 1
ATOM 1560 C CA . PHE B 1 46 ? 6.977 3.451 -12.055 1 94.56 46 PHE B CA 1
ATOM 1561 C C . PHE B 1 46 ? 6.832 2.139 -12.812 1 94.56 46 PHE B C 1
ATOM 1563 O O . PHE B 1 46 ? 5.793 1.483 -12.742 1 94.56 46 PHE B O 1
ATOM 1570 N N . THR B 1 47 ? 7.883 1.865 -13.547 1 97.81 47 THR B N 1
ATOM 1571 C CA . THR B 1 47 ? 8.062 0.522 -14.086 1 97.81 47 THR B CA 1
ATOM 1572 C C . THR B 1 47 ? 8.625 -0.418 -13.023 1 97.81 47 THR B C 1
ATOM 1574 O O . THR B 1 47 ? 9.555 -0.058 -12.297 1 97.81 47 THR B O 1
ATOM 1577 N N . LEU B 1 48 ? 8.039 -1.599 -12.914 1 98.5 48 LEU B N 1
ATOM 1578 C CA . LEU B 1 48 ? 8.453 -2.605 -11.945 1 98.5 48 LEU B CA 1
ATOM 1579 C C . LEU B 1 48 ? 9.375 -3.635 -12.586 1 98.5 48 LEU B C 1
ATOM 1581 O O . LEU B 1 48 ? 9.047 -4.191 -13.641 1 98.5 48 LEU B O 1
ATOM 1585 N N . THR B 1 49 ? 10.5 -3.844 -12.016 1 98.88 49 THR B N 1
ATOM 1586 C CA . THR B 1 49 ? 11.336 -4.996 -12.344 1 98.88 49 THR B CA 1
ATOM 1587 C C . THR B 1 49 ? 11.102 -6.129 -11.344 1 98.88 49 THR B C 1
ATOM 1589 O O . THR B 1 49 ? 11.336 -5.961 -10.148 1 98.88 49 THR B O 1
ATOM 1592 N N . LEU B 1 50 ? 10.664 -7.219 -11.852 1 98.88 50 LEU B N 1
ATOM 1593 C CA . LEU B 1 50 ? 10.266 -8.367 -11.039 1 98.88 50 LEU B CA 1
ATOM 1594 C C . LEU B 1 50 ? 11.188 -9.555 -11.289 1 98.88 50 LEU B C 1
ATOM 1596 O O . LEU B 1 50 ? 11.516 -9.852 -12.445 1 98.88 50 LEU B O 1
ATOM 1600 N N . HIS B 1 51 ? 11.656 -10.211 -10.258 1 98.88 51 HIS B N 1
ATOM 1601 C CA . HIS B 1 51 ? 12.43 -11.438 -10.367 1 98.88 51 HIS B CA 1
ATOM 1602 C C . HIS B 1 51 ? 11.961 -12.477 -9.352 1 98.88 51 HIS B C 1
ATOM 1604 O O . HIS B 1 51 ? 12.078 -12.266 -8.141 1 98.88 51 HIS B O 1
ATOM 1610 N N . CYS B 1 52 ? 11.445 -13.523 -9.852 1 98.75 52 CYS B N 1
ATOM 1611 C CA . CYS B 1 52 ? 10.883 -14.555 -8.992 1 98.75 52 CYS B CA 1
ATOM 1612 C C . CYS B 1 52 ? 11.68 -15.852 -9.109 1 98.75 52 CYS B C 1
ATOM 1614 O O . CYS B 1 52 ? 12.188 -16.172 -10.18 1 98.75 52 CYS B O 1
ATOM 1616 N N . LYS B 1 53 ? 11.711 -16.547 -7.996 1 98.19 53 LYS B N 1
ATOM 1617 C CA . LYS B 1 53 ? 12.406 -17.828 -7.926 1 98.19 53 LYS B CA 1
ATOM 1618 C C . LYS B 1 53 ? 11.664 -18.797 -7.008 1 98.19 53 LYS B C 1
ATOM 1620 O O . LYS B 1 53 ? 10.945 -18.391 -6.102 1 98.19 53 LYS B O 1
ATOM 1625 N N . SER B 1 54 ? 11.773 -20.047 -7.32 1 97.19 54 SER B N 1
ATOM 1626 C CA . SER B 1 54 ? 11.383 -21.141 -6.445 1 97.19 54 SER B CA 1
ATOM 1627 C C . SER B 1 54 ? 12.438 -22.234 -6.426 1 97.19 54 SER B C 1
ATOM 1629 O O . SER B 1 54 ? 12.641 -22.922 -7.43 1 97.19 54 SER B O 1
ATOM 1631 N N . LYS B 1 55 ? 13.133 -22.406 -5.242 1 92.31 55 LYS B N 1
ATOM 1632 C CA . LYS B 1 55 ? 14.258 -23.328 -5.156 1 92.31 55 LYS B CA 1
ATOM 1633 C C . LYS B 1 55 ? 15.227 -23.125 -6.316 1 92.31 55 LYS B C 1
ATOM 1635 O O . LYS B 1 55 ? 15.828 -22.062 -6.449 1 92.31 55 LYS B O 1
ATOM 1640 N N . ASP B 1 56 ? 15.25 -24.172 -7.211 1 90.62 56 ASP B N 1
ATOM 1641 C CA . ASP B 1 56 ? 16.203 -24.094 -8.305 1 90.62 56 ASP B CA 1
ATOM 1642 C C . ASP B 1 56 ? 15.555 -23.547 -9.57 1 90.62 56 ASP B C 1
ATOM 1644 O O . ASP B 1 56 ? 16.234 -23.344 -10.586 1 90.62 56 ASP B O 1
ATOM 1648 N N . ASP B 1 57 ? 14.336 -23.203 -9.477 1 94 57 ASP B N 1
ATOM 1649 C CA . ASP B 1 57 ? 13.625 -22.656 -10.625 1 94 57 ASP B CA 1
ATOM 1650 C C . ASP B 1 57 ? 13.688 -21.141 -10.633 1 94 57 ASP B C 1
ATOM 1652 O O . ASP B 1 57 ? 13.086 -20.484 -9.781 1 94 57 ASP B O 1
ATOM 1656 N N . ASP B 1 58 ? 14.492 -20.578 -11.508 1 98 58 ASP B N 1
ATOM 1657 C CA . ASP B 1 58 ? 14.586 -19.141 -11.75 1 98 58 ASP B CA 1
ATOM 1658 C C . ASP B 1 58 ? 13.68 -18.719 -12.898 1 98 58 ASP B C 1
ATOM 1660 O O . ASP B 1 58 ? 13.914 -19.078 -14.047 1 98 58 ASP B O 1
ATOM 1664 N N . LEU B 1 59 ? 12.602 -17.938 -12.594 1 98.25 59 LEU B N 1
ATOM 1665 C CA . LEU B 1 59 ? 11.602 -17.578 -13.602 1 98.25 59 LEU B CA 1
ATOM 1666 C C . LEU B 1 59 ? 12.07 -16.406 -14.445 1 98.25 59 LEU B C 1
ATOM 1668 O O . LEU B 1 59 ? 11.383 -15.984 -15.383 1 98.25 59 LEU B O 1
ATOM 1672 N N . GLY B 1 60 ? 13.266 -15.836 -14.141 1 98 60 GLY B N 1
ATOM 1673 C CA . GLY B 1 60 ? 13.859 -14.766 -14.93 1 98 60 GLY B CA 1
ATOM 1674 C C . GLY B 1 60 ? 13.352 -13.391 -14.539 1 98 60 GLY B C 1
ATOM 1675 O O . GLY B 1 60 ? 12.352 -13.266 -13.82 1 98 60 GLY B O 1
ATOM 1676 N N . LYS B 1 61 ? 14.062 -12.406 -15.031 1 98.44 61 LYS B N 1
ATOM 1677 C CA . LYS B 1 61 ? 13.703 -11.016 -14.805 1 98.44 61 LYS B CA 1
ATOM 1678 C C . LYS B 1 61 ? 12.57 -10.578 -15.734 1 98.44 61 LYS B C 1
ATOM 1680 O O . LYS B 1 61 ? 12.586 -10.891 -16.922 1 98.44 61 LYS B O 1
ATOM 1685 N N . LYS B 1 62 ? 11.594 -9.977 -15.148 1 98.75 62 LYS B N 1
ATOM 1686 C CA . LYS B 1 62 ? 10.477 -9.406 -15.891 1 98.75 62 LYS B CA 1
ATOM 1687 C C . LYS B 1 62 ? 10.398 -7.891 -15.688 1 98.75 62 LYS B C 1
ATOM 1689 O O . LYS B 1 62 ? 10.656 -7.391 -14.594 1 98.75 62 LYS B O 1
ATOM 1694 N N . VAL B 1 63 ? 10.078 -7.145 -16.75 1 98.81 63 VAL B N 1
ATOM 1695 C CA . VAL B 1 63 ? 9.844 -5.707 -16.703 1 98.81 63 VAL B CA 1
ATOM 1696 C C . VAL B 1 63 ? 8.367 -5.414 -16.969 1 98.81 63 VAL B C 1
ATOM 1698 O O . VAL B 1 63 ? 7.848 -5.723 -18.031 1 98.81 63 VAL B O 1
ATOM 1701 N N . ILE B 1 64 ? 7.727 -4.875 -15.961 1 98.69 64 ILE B N 1
ATOM 1702 C CA . ILE B 1 64 ? 6.285 -4.668 -16.016 1 98.69 64 ILE B CA 1
ATOM 1703 C C . ILE B 1 64 ? 5.973 -3.176 -15.922 1 98.69 64 ILE B C 1
ATOM 1705 O O . ILE B 1 64 ? 6.188 -2.551 -14.883 1 98.69 64 ILE B O 1
ATOM 1709 N N . PRO B 1 65 ? 5.441 -2.508 -17 1 98.25 65 PRO B N 1
ATOM 1710 C CA . PRO B 1 65 ? 5.066 -1.097 -16.891 1 98.25 65 PRO B CA 1
ATOM 1711 C C . PRO B 1 65 ? 3.898 -0.866 -15.938 1 98.25 65 PRO B C 1
ATOM 1713 O O . PRO B 1 65 ? 3.23 -1.821 -15.531 1 98.25 65 PRO B O 1
ATOM 1716 N N . PHE B 1 66 ? 3.695 0.387 -15.625 1 95.62 66 PHE B N 1
ATOM 1717 C CA . PHE B 1 66 ? 2.537 0.723 -14.812 1 95.62 66 PHE B CA 1
ATOM 1718 C C . PHE B 1 66 ? 1.258 0.166 -15.422 1 95.62 66 PHE B C 1
ATOM 1720 O O . PHE B 1 66 ? 1.062 0.245 -16.641 1 95.62 66 PHE B O 1
ATOM 1727 N N . ASN B 1 67 ? 0.458 -0.395 -14.625 1 94.88 67 ASN B N 1
ATOM 1728 C CA . ASN B 1 67 ? -0.827 -0.982 -14.992 1 94.88 67 ASN B CA 1
ATOM 1729 C C . ASN B 1 67 ? -0.65 -2.232 -15.844 1 94.88 67 ASN B C 1
ATOM 1731 O O . ASN B 1 67 ? -1.631 -2.811 -16.312 1 94.88 67 ASN B O 1
ATOM 1735 N N . GLY B 1 68 ? 0.541 -2.654 -16.031 1 96.5 68 GLY B N 1
ATOM 1736 C CA . GLY B 1 68 ? 0.824 -3.926 -16.688 1 96.5 68 GLY B CA 1
ATOM 1737 C C . GLY B 1 68 ? 0.83 -5.098 -15.719 1 96.5 68 GLY B C 1
ATOM 1738 O O . GLY B 1 68 ? 0.728 -4.91 -14.508 1 96.5 68 GLY B O 1
ATOM 1739 N N . SER B 1 69 ? 0.943 -6.312 -16.297 1 96.94 69 SER B N 1
ATOM 1740 C CA . SER B 1 69 ? 0.963 -7.5 -15.445 1 96.94 69 SER B CA 1
ATOM 1741 C C . SER B 1 69 ? 1.794 -8.617 -16.062 1 96.94 69 SER B C 1
ATOM 1743 O O . SER B 1 69 ? 2.102 -8.57 -17.266 1 96.94 69 SER B O 1
ATOM 1745 N N . TRP B 1 70 ? 2.201 -9.508 -15.305 1 98.56 70 TRP B N 1
ATOM 1746 C CA . TRP B 1 70 ? 2.861 -10.758 -15.672 1 98.56 70 TRP B CA 1
ATOM 1747 C C . TRP B 1 70 ? 2.281 -11.93 -14.898 1 98.56 70 TRP B C 1
ATOM 1749 O O . TRP B 1 70 ? 1.898 -11.789 -13.734 1 98.56 70 TRP B O 1
ATOM 1759 N N . GLU B 1 71 ? 2.219 -13.055 -15.523 1 98.12 71 GLU B N 1
ATOM 1760 C CA . GLU B 1 71 ? 1.583 -14.195 -14.875 1 98.12 71 GLU B CA 1
ATOM 1761 C C . GLU B 1 71 ? 2.385 -15.477 -15.094 1 98.12 71 GLU B C 1
ATOM 1763 O O . GLU B 1 71 ? 3.131 -15.578 -16.062 1 98.12 71 GLU B O 1
ATOM 1768 N N . PHE B 1 72 ? 2.279 -16.422 -14.266 1 98.25 72 PHE B N 1
ATOM 1769 C CA . PHE B 1 72 ? 2.82 -17.766 -14.367 1 98.25 72 PHE B CA 1
ATOM 1770 C C . PHE B 1 72 ? 1.948 -18.75 -13.609 1 98.25 72 PHE B C 1
ATOM 1772 O O . PHE B 1 72 ? 1.012 -18.359 -12.914 1 98.25 72 PHE B O 1
ATOM 1779 N N . ASP B 1 73 ? 2.16 -19.953 -13.836 1 97.5 73 ASP B N 1
ATOM 1780 C CA . ASP B 1 73 ? 1.39 -20.984 -13.148 1 97.5 73 ASP B CA 1
ATOM 1781 C C . ASP B 1 73 ? 2.271 -22.172 -12.781 1 97.5 73 ASP B C 1
ATOM 1783 O O . ASP B 1 73 ? 3.365 -22.344 -13.328 1 97.5 73 ASP B O 1
ATOM 1787 N N . PHE B 1 74 ? 1.826 -22.938 -11.859 1 96.44 74 PHE B N 1
ATOM 1788 C CA . PHE B 1 74 ? 2.561 -24.094 -11.367 1 96.44 74 PHE B CA 1
ATOM 1789 C C . PHE B 1 74 ? 1.633 -25.047 -10.617 1 96.44 74 PHE B C 1
ATOM 1791 O O . PHE B 1 74 ? 0.489 -24.688 -10.32 1 96.44 74 PHE B O 1
ATOM 1798 N N . ILE B 1 75 ? 2.092 -26.188 -10.383 1 95.06 75 ILE B N 1
ATOM 1799 C CA . ILE B 1 75 ? 1.453 -27.141 -9.484 1 95.06 75 ILE B CA 1
ATOM 1800 C C . ILE B 1 75 ? 2.305 -27.312 -8.227 1 95.06 75 ILE B C 1
ATOM 1802 O O . ILE B 1 75 ? 3.473 -27.703 -8.312 1 95.06 75 ILE B O 1
ATOM 1806 N N . PRO B 1 76 ? 1.69 -26.984 -7.027 1 94.38 76 PRO B N 1
ATOM 1807 C CA . PRO B 1 76 ? 2.477 -27.141 -5.801 1 94.38 76 PRO B CA 1
ATOM 1808 C C . PRO B 1 76 ? 2.934 -28.578 -5.57 1 94.38 76 PRO B C 1
ATOM 1810 O O . PRO B 1 76 ? 2.256 -29.531 -5.992 1 94.38 76 PRO B O 1
ATOM 1813 N N . HIS B 1 77 ? 4.109 -28.672 -4.797 1 90.19 77 HIS B N 1
ATOM 1814 C CA . HIS B 1 77 ? 4.609 -30 -4.441 1 90.19 77 HIS B CA 1
ATOM 1815 C C . HIS B 1 77 ? 3.646 -30.719 -3.504 1 90.19 77 HIS B C 1
ATOM 1817 O O . HIS B 1 77 ? 3.078 -30.094 -2.598 1 90.19 77 HIS B O 1
ATOM 1823 N N . PHE B 1 78 ? 3.607 -31.969 -3.607 1 83.38 78 PHE B N 1
ATOM 1824 C CA . PHE B 1 78 ? 2.641 -32.781 -2.879 1 83.38 78 PHE B CA 1
ATOM 1825 C C . PHE B 1 78 ? 2.982 -32.844 -1.396 1 83.38 78 PHE B C 1
ATOM 1827 O O . PHE B 1 78 ? 2.092 -32.969 -0.553 1 83.38 78 PHE B O 1
ATOM 1834 N N . LEU B 1 79 ? 4.297 -32.719 -1.087 1 83.88 79 LEU B N 1
ATOM 1835 C CA . LEU B 1 79 ? 4.723 -32.812 0.305 1 83.88 79 LEU B CA 1
ATOM 1836 C C . LEU B 1 79 ? 4.625 -31.453 1.006 1 83.88 79 LEU B C 1
ATOM 1838 O O . LEU B 1 79 ? 4.887 -31.359 2.207 1 83.88 79 LEU B O 1
ATOM 1842 N N . GLY B 1 80 ? 4.277 -30.484 0.23 1 85.94 80 GLY B N 1
ATOM 1843 C CA . GLY B 1 80 ? 4.203 -29.156 0.811 1 85.94 80 GLY B CA 1
ATOM 1844 C C . GLY B 1 80 ? 5.492 -28.359 0.658 1 85.94 80 GLY B C 1
ATOM 1845 O O . GLY B 1 80 ? 6.332 -28.703 -0.18 1 85.94 80 GLY B O 1
ATOM 1846 N N . ALA B 1 81 ? 5.496 -27.109 1.179 1 89.62 81 ALA B N 1
ATOM 1847 C CA . ALA B 1 81 ? 6.688 -26.281 1.324 1 89.62 81 ALA B CA 1
ATOM 1848 C C . ALA B 1 81 ? 6.961 -25.484 0.049 1 89.62 81 ALA B C 1
ATOM 1850 O O . ALA B 1 81 ? 8.016 -24.859 -0.086 1 89.62 81 ALA B O 1
ATOM 1851 N N . THR B 1 82 ? 6.043 -25.672 -1.009 1 95.69 82 THR B N 1
ATOM 1852 C CA . THR B 1 82 ? 6.258 -24.859 -2.201 1 95.69 82 THR B CA 1
ATOM 1853 C C . THR B 1 82 ? 6.32 -23.375 -1.844 1 95.69 82 THR B C 1
ATOM 1855 O O . THR B 1 82 ? 5.488 -22.875 -1.082 1 95.69 82 THR B O 1
ATOM 1858 N N . LEU B 1 83 ? 7.398 -22.75 -2.332 1 97.31 83 LEU B N 1
ATOM 1859 C CA . LEU B 1 83 ? 7.613 -21.328 -2.086 1 97.31 83 LEU B CA 1
ATOM 1860 C C . LEU B 1 83 ? 8.078 -20.625 -3.354 1 97.31 83 LEU B C 1
ATOM 1862 O O . LEU B 1 83 ? 8.992 -21.094 -4.035 1 97.31 83 LEU B O 1
ATOM 1866 N N . TYR B 1 84 ? 7.359 -19.594 -3.744 1 98.25 84 TYR B N 1
ATOM 1867 C CA . TYR B 1 84 ? 7.848 -18.656 -4.742 1 98.25 84 TYR B CA 1
ATOM 1868 C C . TYR B 1 84 ? 8.141 -17.297 -4.117 1 98.25 84 TYR B C 1
ATOM 1870 O O . TYR B 1 84 ? 7.238 -16.641 -3.58 1 98.25 84 TYR B O 1
ATOM 1878 N N . PHE B 1 85 ? 9.367 -16.875 -4.086 1 97.75 85 PHE B N 1
ATOM 1879 C CA . PHE B 1 85 ? 9.766 -15.562 -3.594 1 97.75 85 PHE B CA 1
ATOM 1880 C C . PHE B 1 85 ? 10.219 -14.672 -4.742 1 97.75 85 PHE B C 1
ATOM 1882 O O . PHE B 1 85 ? 10.828 -15.148 -5.699 1 97.75 85 PHE B O 1
ATOM 1889 N N . CYS B 1 86 ? 9.828 -13.406 -4.684 1 98.62 86 CYS B N 1
ATOM 1890 C CA . CYS B 1 86 ? 10.133 -12.461 -5.746 1 98.62 86 CYS B CA 1
ATOM 1891 C C . CYS B 1 86 ? 10.797 -11.203 -5.188 1 98.62 86 CYS B C 1
ATOM 1893 O O . CYS B 1 86 ? 10.484 -10.773 -4.078 1 98.62 86 CYS B O 1
ATOM 1895 N N . GLY B 1 87 ? 11.75 -10.727 -5.93 1 98.5 87 GLY B N 1
ATOM 1896 C CA . GLY B 1 87 ? 12.242 -9.367 -5.738 1 98.5 87 GLY B CA 1
ATOM 1897 C C . GLY B 1 87 ? 11.5 -8.344 -6.574 1 98.5 87 GLY B C 1
ATOM 1898 O O . GLY B 1 87 ? 11.164 -8.602 -7.73 1 98.5 87 GLY B O 1
ATOM 1899 N N . PHE B 1 88 ? 11.188 -7.238 -5.984 1 98.44 88 PHE B N 1
ATOM 1900 C CA . PHE B 1 88 ? 10.492 -6.113 -6.594 1 98.44 88 PHE B CA 1
ATOM 1901 C C . PHE B 1 88 ? 11.359 -4.863 -6.578 1 98.44 88 PHE B C 1
ATOM 1903 O O . PHE B 1 88 ? 11.758 -4.395 -5.512 1 98.44 88 PHE B O 1
ATOM 1910 N N . ALA B 1 89 ? 11.648 -4.406 -7.766 1 97.88 89 ALA B N 1
ATOM 1911 C CA . ALA B 1 89 ? 12.516 -3.236 -7.824 1 97.88 89 ALA B CA 1
ATOM 1912 C C . ALA B 1 89 ? 11.898 -2.129 -8.672 1 97.88 89 ALA B C 1
ATOM 1914 O O . ALA B 1 89 ? 11.32 -2.398 -9.727 1 97.88 89 ALA B O 1
ATOM 1915 N N . TRP B 1 90 ? 11.961 -0.934 -8.195 1 95.69 90 TRP B N 1
ATOM 1916 C CA . TRP B 1 90 ? 11.664 0.306 -8.906 1 95.69 90 TRP B CA 1
ATOM 1917 C C . TRP B 1 90 ? 12.586 1.43 -8.445 1 95.69 90 TRP B C 1
ATOM 1919 O O . TRP B 1 90 ? 13.391 1.245 -7.527 1 95.69 90 TRP B O 1
ATOM 1929 N N . PRO B 1 91 ? 12.555 2.547 -9.18 1 90.69 91 PRO B N 1
ATOM 1930 C CA . PRO B 1 91 ? 13.57 3.553 -8.859 1 90.69 91 PRO B CA 1
ATOM 1931 C C . PRO B 1 91 ? 13.633 3.871 -7.363 1 90.69 91 PRO B C 1
ATOM 1933 O O . PRO B 1 91 ? 12.633 4.32 -6.785 1 90.69 91 PRO B O 1
ATOM 1936 N N . GLY B 1 92 ? 14.852 3.621 -6.762 1 88 92 GLY B N 1
ATOM 1937 C CA . GLY B 1 92 ? 15.117 3.979 -5.379 1 88 92 GLY B CA 1
ATOM 1938 C C . GLY B 1 92 ? 14.602 2.953 -4.387 1 88 92 GLY B C 1
ATOM 1939 O O . GLY B 1 92 ? 14.719 3.135 -3.176 1 88 92 GLY B O 1
ATOM 1940 N N . GLN B 1 93 ? 14.016 1.839 -4.902 1 92.44 93 GLN B N 1
ATOM 1941 C CA . GLN B 1 93 ? 13.406 0.884 -3.984 1 92.44 93 GLN B CA 1
ATOM 1942 C C . GLN B 1 93 ? 13.711 -0.552 -4.402 1 92.44 93 GLN B C 1
ATOM 1944 O O . GLN B 1 93 ? 13.727 -0.867 -5.594 1 92.44 93 GLN B O 1
ATOM 1949 N N . PHE B 1 94 ? 13.977 -1.371 -3.414 1 95.19 94 PHE B N 1
ATOM 1950 C CA . PHE B 1 94 ? 14.062 -2.816 -3.582 1 95.19 94 PHE B CA 1
ATOM 1951 C C . PHE B 1 94 ? 13.367 -3.537 -2.432 1 95.19 94 PHE B C 1
ATOM 1953 O O . PHE B 1 94 ? 13.672 -3.293 -1.264 1 95.19 94 PHE B O 1
ATOM 1960 N N . LYS B 1 95 ? 12.375 -4.383 -2.773 1 96.62 95 LYS B N 1
ATOM 1961 C CA . LYS B 1 95 ? 11.562 -5.117 -1.804 1 96.62 95 LYS B CA 1
ATOM 1962 C C . LYS B 1 95 ? 11.508 -6.602 -2.15 1 96.62 95 LYS B C 1
ATOM 1964 O O . LYS B 1 95 ? 11.805 -6.996 -3.281 1 96.62 95 LYS B O 1
ATOM 1969 N N . TRP B 1 96 ? 11.141 -7.41 -1.149 1 97.19 96 TRP B N 1
ATOM 1970 C CA . TRP B 1 96 ? 10.93 -8.836 -1.348 1 97.19 96 TRP B CA 1
ATOM 1971 C C . TRP B 1 96 ? 9.594 -9.281 -0.757 1 97.19 96 TRP B C 1
ATOM 1973 O O . TRP B 1 96 ? 9.141 -8.727 0.248 1 97.19 96 TRP B O 1
ATOM 1983 N N . PHE B 1 97 ? 9.07 -10.305 -1.356 1 98.12 97 PHE B N 1
ATOM 1984 C CA . PHE B 1 97 ? 7.809 -10.867 -0.894 1 98.12 97 PHE B CA 1
ATOM 1985 C C . PHE B 1 97 ? 7.613 -12.281 -1.425 1 98.12 97 PHE B C 1
ATOM 1987 O O . PHE B 1 97 ? 8.031 -12.594 -2.541 1 98.12 97 PHE B O 1
ATOM 1994 N N . ASN B 1 98 ? 7.02 -13.141 -0.63 1 98.19 98 ASN B N 1
ATOM 1995 C CA . ASN B 1 98 ?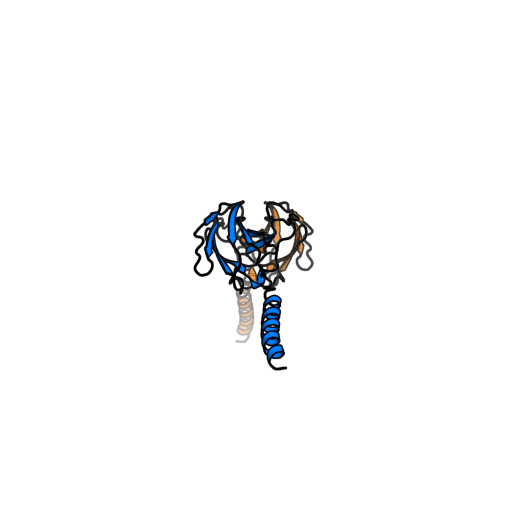 6.617 -14.461 -1.092 1 98.19 98 ASN B CA 1
ATOM 1996 C C . ASN B 1 98 ? 5.273 -14.422 -1.816 1 98.19 98 ASN B C 1
ATOM 1998 O O . ASN B 1 98 ? 4.227 -14.281 -1.184 1 98.19 98 ASN B O 1
ATOM 2002 N N . VAL B 1 99 ? 5.324 -14.625 -3.16 1 98.44 99 VAL B N 1
ATOM 2003 C CA . VAL B 1 99 ? 4.078 -14.523 -3.91 1 98.44 99 VAL B CA 1
ATOM 2004 C C . VAL B 1 99 ? 3.289 -15.82 -3.785 1 98.44 99 VAL B C 1
ATOM 2006 O O . VAL B 1 99 ? 2.1 -15.867 -4.105 1 98.44 99 VAL B O 1
ATOM 2009 N N . TYR B 1 100 ? 3.996 -16.859 -3.33 1 97.81 100 TYR B N 1
ATOM 2010 C CA . TYR B 1 100 ? 3.316 -18.094 -2.938 1 97.81 100 TYR B CA 1
ATOM 2011 C C . TYR B 1 100 ? 4.039 -18.766 -1.778 1 97.81 100 TYR B C 1
ATOM 2013 O O . TYR B 1 100 ? 5.266 -18.906 -1.799 1 97.81 100 TYR B O 1
ATOM 2021 N N . ASN B 1 101 ? 3.305 -19.047 -0.871 1 96.62 101 ASN B N 1
ATOM 2022 C CA . ASN B 1 101 ? 3.682 -19.828 0.298 1 96.62 101 ASN B CA 1
ATOM 2023 C C . ASN B 1 101 ? 2.623 -20.875 0.636 1 96.62 101 ASN B C 1
ATOM 2025 O O . ASN B 1 101 ? 1.476 -20.531 0.927 1 96.62 101 ASN B O 1
ATOM 2029 N N . ASP B 1 102 ? 3.016 -22.047 0.634 1 95.19 102 ASP B N 1
ATOM 2030 C CA . ASP B 1 102 ? 2.07 -23.141 0.786 1 95.19 102 ASP B CA 1
ATOM 2031 C C . ASP B 1 102 ? 1.242 -22.984 2.059 1 95.19 102 ASP B C 1
ATOM 2033 O O . ASP B 1 102 ? 0.021 -23.141 2.037 1 95.19 102 ASP B O 1
ATOM 2037 N N . ASP B 1 103 ? 1.817 -22.703 3.137 1 93.5 103 ASP B N 1
ATOM 2038 C CA . ASP B 1 103 ? 1.135 -22.578 4.422 1 93.5 103 ASP B CA 1
ATOM 2039 C C . ASP B 1 103 ? 0.072 -21.484 4.375 1 93.5 103 ASP B C 1
ATOM 2041 O O . ASP B 1 103 ? -1.005 -21.625 4.953 1 93.5 103 ASP B O 1
ATOM 2045 N N . ARG B 1 104 ? 0.321 -20.484 3.686 1 94.31 104 ARG B N 1
ATOM 2046 C CA . ARG B 1 104 ? -0.559 -19.328 3.625 1 94.31 104 ARG B CA 1
ATOM 2047 C C . ARG B 1 104 ? -1.621 -19.5 2.545 1 94.31 104 ARG B C 1
ATOM 2049 O O . ARG B 1 104 ? -2.771 -19.094 2.727 1 94.31 104 ARG B O 1
ATOM 2056 N N . ASP B 1 105 ? -1.259 -20.125 1.411 1 94.62 105 ASP B N 1
ATOM 2057 C CA . ASP B 1 105 ? -2.025 -19.891 0.19 1 94.62 105 ASP B CA 1
ATOM 2058 C C . ASP B 1 105 ? -2.758 -21.156 -0.246 1 94.62 105 ASP B C 1
ATOM 2060 O O . ASP B 1 105 ? -3.654 -21.109 -1.092 1 94.62 105 ASP B O 1
ATOM 2064 N N . ILE B 1 106 ? -2.469 -22.297 0.36 1 92.81 106 ILE B N 1
ATOM 2065 C CA . ILE B 1 106 ? -2.914 -23.578 -0.177 1 92.81 106 ILE B CA 1
ATOM 2066 C C . ILE B 1 106 ? -4.438 -23.656 -0.106 1 92.81 106 ILE B C 1
ATOM 2068 O O . ILE B 1 106 ? -5.074 -24.234 -0.994 1 92.81 106 ILE B O 1
ATOM 2072 N N . ASP B 1 107 ? -4.992 -23.094 0.865 1 91.5 107 ASP B N 1
ATOM 2073 C CA . ASP B 1 107 ? -6.434 -23.219 1.062 1 91.5 107 ASP B CA 1
ATOM 2074 C C . ASP B 1 107 ? -7.172 -22.016 0.459 1 91.5 107 ASP B C 1
ATOM 2076 O O . ASP B 1 107 ? -8.383 -21.891 0.622 1 91.5 107 ASP B O 1
ATOM 2080 N N . ARG B 1 108 ? -6.512 -21.234 -0.203 1 91.75 108 ARG B N 1
ATOM 2081 C CA . ARG B 1 108 ? -7.109 -20.047 -0.825 1 91.75 108 ARG B CA 1
ATOM 2082 C C . ARG B 1 108 ? -7.363 -20.297 -2.311 1 91.75 108 ARG B C 1
ATOM 2084 O O . ARG B 1 108 ? -7.059 -21.359 -2.836 1 91.75 108 ARG B O 1
ATOM 2091 N N . ALA B 1 109 ? -7.98 -19.281 -2.965 1 92 109 ALA B N 1
ATOM 2092 C CA . ALA B 1 109 ? -8.297 -19.375 -4.387 1 92 109 ALA B CA 1
ATOM 2093 C C . ALA B 1 109 ? -7.051 -19.719 -5.199 1 92 109 ALA B C 1
ATOM 2095 O O . ALA B 1 109 ? -5.965 -19.203 -4.941 1 92 109 ALA B O 1
ATOM 2096 N N . SER B 1 110 ? -7.199 -20.578 -6.16 1 93.38 110 SER B N 1
ATOM 2097 C CA . SER B 1 110 ? -6.078 -21.062 -6.953 1 93.38 110 SER B CA 1
ATOM 2098 C C . SER B 1 110 ? -5.66 -20.062 -8.016 1 93.38 110 SER B C 1
ATOM 2100 O O . SER B 1 110 ? -4.543 -20.109 -8.531 1 93.38 110 SER B O 1
ATOM 2102 N N . LYS B 1 111 ? -6.613 -19.234 -8.445 1 94.62 111 LYS B N 1
ATOM 2103 C CA . LYS B 1 111 ? -6.328 -18.141 -9.359 1 94.62 111 LYS B CA 1
ATOM 2104 C C . LYS B 1 111 ? -6.398 -16.797 -8.641 1 94.62 111 LYS B C 1
ATOM 2106 O O . LYS B 1 111 ? -7.461 -16.391 -8.156 1 94.62 111 LYS B O 1
ATOM 2111 N N . PHE B 1 112 ? -5.172 -16.141 -8.547 1 94.12 112 PHE B N 1
ATOM 2112 C CA . PHE B 1 112 ? -5.141 -14.914 -7.758 1 94.12 112 PHE B CA 1
ATOM 2113 C C . PHE B 1 112 ? -4.133 -13.93 -8.336 1 94.12 112 PHE B C 1
ATOM 2115 O O . PHE B 1 112 ? -3.312 -14.289 -9.18 1 94.12 112 PHE B O 1
ATOM 2122 N N . GLN B 1 113 ? -4.344 -12.719 -7.93 1 94.75 113 GLN B N 1
ATOM 2123 C CA . GLN B 1 113 ? -3.518 -11.594 -8.367 1 94.75 113 GLN B CA 1
ATOM 2124 C C . GLN B 1 113 ? -2.928 -10.844 -7.18 1 94.75 113 GLN B C 1
ATOM 2126 O O . GLN B 1 113 ? -3.613 -10.625 -6.18 1 94.75 113 GLN B O 1
ATOM 2131 N N . TRP B 1 114 ? -1.657 -10.609 -7.305 1 95.5 114 TRP B N 1
ATOM 2132 C CA . TRP B 1 114 ? -1.033 -9.625 -6.426 1 95.5 114 TRP B CA 1
ATOM 2133 C C . TRP B 1 114 ? -1.03 -8.242 -7.074 1 95.5 114 TRP B C 1
ATOM 2135 O O . TRP B 1 114 ? -0.437 -8.047 -8.133 1 95.5 114 TRP B O 1
ATOM 2145 N N . SER B 1 115 ? -1.71 -7.305 -6.484 1 94.81 115 SER B N 1
ATOM 2146 C CA . SER B 1 115 ? -1.607 -5.895 -6.84 1 94.81 115 SER B CA 1
ATOM 2147 C C . SER B 1 115 ? -0.485 -5.207 -6.066 1 94.81 115 SER B C 1
ATOM 2149 O O . SER B 1 115 ? -0.499 -5.184 -4.836 1 94.81 115 SER B O 1
ATOM 2151 N N . ILE B 1 116 ? 0.45 -4.621 -6.758 1 96.31 116 ILE B N 1
ATOM 2152 C CA . ILE B 1 116 ? 1.678 -4.141 -6.133 1 96.31 116 ILE B CA 1
ATOM 2153 C C . ILE B 1 116 ? 1.597 -2.631 -5.926 1 96.31 116 ILE B C 1
ATOM 2155 O O . ILE B 1 116 ? 1.492 -1.872 -6.891 1 96.31 116 ILE B O 1
ATOM 2159 N N . TYR B 1 117 ? 1.683 -2.248 -4.711 1 95.69 117 TYR B N 1
ATOM 2160 C CA . TYR B 1 117 ? 1.711 -0.852 -4.285 1 95.69 117 TYR B CA 1
ATOM 2161 C C . TYR B 1 117 ? 3 -0.535 -3.539 1 95.69 117 TYR B C 1
ATOM 2163 O O . TYR B 1 117 ? 3.67 -1.438 -3.033 1 95.69 117 TYR B O 1
ATOM 2171 N N . PRO B 1 118 ? 3.291 0.728 -3.393 1 94.81 118 PRO B N 1
ATOM 2172 C CA . PRO B 1 118 ? 4.527 1.07 -2.686 1 94.81 118 PRO B CA 1
ATOM 2173 C C . PRO B 1 118 ? 4.566 0.52 -1.262 1 94.81 118 PRO B C 1
ATOM 2175 O O . PRO B 1 118 ? 5.586 -0.028 -0.834 1 94.81 118 PRO B O 1
ATOM 2178 N N . PRO B 1 119 ? 3.498 0.561 -0.514 1 94.88 119 PRO B N 1
ATOM 2179 C CA . PRO B 1 119 ? 3.586 0.063 0.861 1 94.88 119 PRO B CA 1
ATOM 2180 C C . PRO B 1 119 ? 3.625 -1.462 0.934 1 94.88 119 PRO B C 1
ATOM 2182 O O . PRO B 1 119 ? 3.99 -2.025 1.97 1 94.88 119 PRO B O 1
ATOM 2185 N N . GLY B 1 120 ? 3.07 -2.088 -0.148 1 95.5 120 GLY B N 1
ATOM 2186 C CA . GLY B 1 120 ? 3.02 -3.541 -0.111 1 95.5 120 GLY B CA 1
ATOM 2187 C C . GLY B 1 120 ? 2.061 -4.133 -1.125 1 95.5 120 GLY B C 1
ATOM 2188 O O . GLY B 1 120 ? 1.397 -3.396 -1.861 1 95.5 120 GLY B O 1
ATOM 2189 N N . PRO B 1 121 ? 2.039 -5.445 -1.203 1 96 121 PRO B N 1
ATOM 2190 C CA . PRO B 1 121 ? 1.152 -6.141 -2.141 1 96 121 PRO B CA 1
ATOM 2191 C C . PRO B 1 121 ? -0.225 -6.426 -1.549 1 96 121 PRO B C 1
ATOM 2193 O O . PRO B 1 121 ? -0.353 -6.617 -0.336 1 96 121 PRO B O 1
ATOM 2196 N N . CYS B 1 122 ? -1.204 -6.48 -2.412 1 94.19 122 CYS B N 1
ATOM 2197 C CA . CYS B 1 122 ? -2.541 -6.93 -2.043 1 94.19 122 CYS B CA 1
ATOM 2198 C C . CYS B 1 122 ? -2.982 -8.102 -2.91 1 94.19 122 CYS B C 1
ATOM 2200 O O . CYS B 1 122 ? -2.787 -8.094 -4.129 1 94.19 122 CYS B O 1
ATOM 2202 N N . ARG B 1 123 ? -3.604 -9.078 -2.227 1 94.19 123 ARG B N 1
ATOM 2203 C CA . ARG B 1 123 ? -4.09 -10.266 -2.918 1 94.19 123 ARG B CA 1
ATOM 2204 C C . ARG B 1 123 ? -5.562 -10.117 -3.289 1 94.19 123 ARG B C 1
ATOM 2206 O O . ARG B 1 123 ? -6.383 -9.734 -2.451 1 94.19 123 ARG B O 1
ATOM 2213 N N . VAL B 1 124 ? -5.793 -10.359 -4.539 1 91.56 124 VAL B N 1
ATOM 2214 C CA . VAL B 1 124 ? -7.172 -10.422 -5.012 1 91.56 124 VAL B CA 1
ATOM 2215 C C . VAL B 1 124 ? -7.41 -11.742 -5.742 1 91.56 124 VAL B C 1
ATOM 2217 O O . VAL B 1 124 ? -6.531 -12.227 -6.465 1 91.56 124 VAL B O 1
ATOM 2220 N N . ASP B 1 125 ? -8.523 -12.328 -5.477 1 88.88 125 ASP B N 1
ATOM 2221 C CA . ASP B 1 125 ? -8.875 -13.547 -6.203 1 88.88 125 ASP B CA 1
ATOM 2222 C C . ASP B 1 125 ? -9.43 -13.219 -7.59 1 88.88 125 ASP B C 1
ATOM 2224 O O . ASP B 1 125 ? -10.219 -12.281 -7.742 1 88.88 125 ASP B O 1
ATOM 2228 N N . TRP B 1 126 ? -8.969 -13.828 -8.594 1 79.31 126 TRP B N 1
ATOM 2229 C CA . TRP B 1 126 ? -9.273 -13.555 -9.992 1 79.31 126 TRP B CA 1
ATOM 2230 C C . TRP B 1 126 ? -10.781 -13.555 -10.234 1 79.31 126 TRP B C 1
ATOM 2232 O O . TRP B 1 126 ? -11.297 -12.719 -10.977 1 79.31 126 TRP B O 1
ATOM 2242 N N . PHE B 1 127 ? -11.461 -14.531 -9.789 1 72.81 127 PHE B N 1
ATOM 2243 C CA . PHE B 1 127 ? -12.875 -14.672 -10.141 1 72.81 127 PHE B CA 1
ATOM 2244 C C . PHE B 1 127 ? -13.75 -13.891 -9.18 1 72.81 127 PHE B C 1
ATOM 2246 O O . PHE B 1 127 ? -14.953 -13.734 -9.406 1 72.81 127 PHE B O 1
ATOM 2253 N N . ASN B 1 128 ? -13.133 -13.594 -8.109 1 59.84 128 ASN B N 1
ATOM 2254 C CA . ASN B 1 128 ? -13.969 -12.75 -7.262 1 59.84 128 ASN B CA 1
ATOM 2255 C C . ASN B 1 128 ? -13.969 -11.297 -7.738 1 59.84 128 ASN B C 1
ATOM 2257 O O . ASN B 1 128 ? -12.969 -10.594 -7.586 1 59.84 128 ASN B O 1
ATOM 2261 N N . GLU B 1 129 ? -14.852 -11.188 -8.664 1 51.28 129 GLU B N 1
ATOM 2262 C CA . GLU B 1 129 ? -15.031 -9.859 -9.25 1 51.28 129 GLU B CA 1
ATOM 2263 C C . GLU B 1 129 ? -15.344 -8.828 -8.172 1 51.28 129 GLU B C 1
ATOM 2265 O O . GLU B 1 129 ? -15.227 -7.621 -8.406 1 51.28 129 GLU B O 1
ATOM 2270 N N . SER B 1 130 ? -16.047 -9.43 -7.145 1 51.91 130 SER B N 1
ATOM 2271 C CA . SER B 1 130 ? -16.438 -8.383 -6.211 1 51.91 130 SER B CA 1
ATOM 2272 C C . SER B 1 130 ? -15.227 -7.754 -5.531 1 51.91 130 SER B C 1
ATOM 2274 O O . SER B 1 130 ? -14.609 -8.375 -4.664 1 51.91 130 SER B O 1
ATOM 2276 N N . ILE B 1 131 ? -14.453 -7.148 -6.359 1 53.59 131 ILE B N 1
ATOM 2277 C CA . ILE B 1 131 ? -13.164 -6.461 -6.383 1 53.59 131 ILE B CA 1
ATOM 2278 C C . ILE B 1 131 ? -12.953 -5.723 -5.066 1 53.59 131 ILE B C 1
ATOM 2280 O O . ILE B 1 131 ? -11.883 -5.156 -4.828 1 53.59 131 ILE B O 1
ATOM 2284 N N . VAL B 1 132 ? -14.133 -5.73 -4.164 1 54.88 132 VAL B N 1
ATOM 2285 C CA . VAL B 1 132 ? -14.078 -4.816 -3.027 1 54.88 132 VAL B CA 1
ATOM 2286 C C . VAL B 1 132 ? -13.117 -5.367 -1.972 1 54.88 132 VAL B C 1
ATOM 2288 O O . VAL B 1 132 ? -12.672 -4.637 -1.084 1 54.88 132 VAL B O 1
ATOM 2291 N N . GLU B 1 133 ? -12.766 -6.746 -2.211 1 63.91 133 GLU B N 1
ATOM 2292 C CA . GLU B 1 133 ? -12.078 -7.254 -1.027 1 63.91 133 GLU B CA 1
ATOM 2293 C C . GLU B 1 133 ? -10.711 -7.836 -1.391 1 63.91 133 GLU B C 1
ATOM 2295 O O . GLU B 1 133 ? -10.602 -8.641 -2.318 1 63.91 133 GLU B O 1
ATOM 2300 N N . GLY B 1 134 ? -9.719 -7.094 -1.096 1 81.5 134 GLY B N 1
ATOM 2301 C CA . GLY B 1 134 ? -8.375 -7.648 -1.147 1 81.5 134 GLY B CA 1
ATOM 2302 C C . GLY B 1 134 ? -7.668 -7.629 0.197 1 81.5 134 GLY B C 1
ATOM 2303 O O . GLY B 1 134 ? -8.094 -6.93 1.118 1 81.5 134 GLY B O 1
ATOM 2304 N N . THR B 1 135 ? -6.859 -8.664 0.369 1 90.06 135 THR B N 1
ATOM 2305 C CA . THR B 1 135 ? -6.004 -8.711 1.55 1 90.06 135 THR B CA 1
ATOM 2306 C C . THR B 1 135 ? -4.625 -8.141 1.241 1 90.06 135 THR B C 1
ATOM 2308 O O . THR B 1 135 ? -3.975 -8.555 0.279 1 90.06 135 THR B O 1
ATOM 2311 N N . CYS B 1 136 ? -4.328 -7.191 2.068 1 92.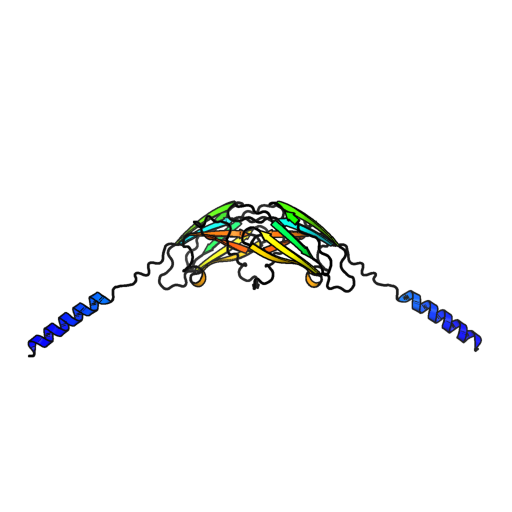94 136 CYS B N 1
ATOM 2312 C CA . CYS B 1 136 ? -3.033 -6.562 1.83 1 92.94 136 CYS B CA 1
ATOM 2313 C C . CYS B 1 136 ? -1.999 -7.043 2.844 1 92.94 136 CYS B C 1
ATOM 2315 O O . CYS B 1 136 ? -2.352 -7.438 3.955 1 92.94 136 CYS B O 1
ATOM 2317 N N . TYR B 1 137 ? -0.744 -7.023 2.389 1 93.69 137 TYR B N 1
ATOM 2318 C CA . TYR B 1 137 ? 0.393 -7.504 3.166 1 93.69 137 TYR B CA 1
ATOM 2319 C C . TYR B 1 137 ? 1.508 -6.469 3.199 1 93.69 137 TYR B C 1
ATOM 2321 O O . TYR B 1 137 ? 1.492 -5.504 2.43 1 93.69 137 TYR B O 1
ATOM 2329 N N . HIS B 1 138 ? 2.445 -6.699 4.098 1 91.81 138 HIS B N 1
ATOM 2330 C CA . HIS B 1 138 ? 3.668 -5.91 4.148 1 91.81 138 HIS B CA 1
ATOM 2331 C C . HIS B 1 138 ? 4.816 -6.625 3.445 1 91.81 138 HIS B C 1
ATOM 2333 O O . HIS B 1 138 ? 4.801 -7.848 3.311 1 91.81 138 HIS B O 1
ATOM 2339 N N . TRP B 1 139 ? 5.727 -5.742 3.029 1 95.75 139 TRP B N 1
ATOM 2340 C CA . TRP B 1 139 ? 6.93 -6.332 2.457 1 95.75 139 TRP B CA 1
ATOM 2341 C C . TRP B 1 139 ? 7.668 -7.18 3.49 1 95.75 139 TRP B C 1
ATOM 2343 O O . TRP B 1 139 ? 7.625 -6.883 4.688 1 95.75 139 TRP B O 1
ATOM 2353 N N . ASN B 1 140 ? 8.336 -8.203 3.016 1 93.44 140 ASN B N 1
ATOM 2354 C CA . ASN B 1 140 ? 9.133 -9.008 3.936 1 93.44 140 ASN B CA 1
ATOM 2355 C C . ASN B 1 140 ? 10.219 -8.18 4.617 1 93.44 140 ASN B C 1
ATOM 2357 O O . ASN B 1 140 ? 10.852 -7.336 3.977 1 93.44 140 ASN B O 1
ATOM 2361 N N . GLY B 1 141 ? 10.438 -8.406 5.859 1 82.56 141 GLY B N 1
ATOM 2362 C CA . GLY B 1 141 ? 11.477 -7.703 6.598 1 82.56 141 GLY B CA 1
ATOM 2363 C C . GLY B 1 141 ? 11 -6.387 7.18 1 82.56 141 GLY B C 1
ATOM 2364 O O . GLY B 1 141 ? 11.688 -5.777 8 1 82.56 141 GLY B O 1
ATOM 2365 N N . GLU B 1 142 ? 10.031 -5.844 6.566 1 68.25 142 GLU B N 1
ATOM 2366 C CA . GLU B 1 142 ? 9.516 -4.594 7.125 1 68.25 142 GLU B CA 1
ATOM 2367 C C . GLU B 1 142 ? 8.562 -4.855 8.281 1 68.25 142 GLU B C 1
ATOM 2369 O O . GLU B 1 142 ? 7.742 -5.777 8.219 1 68.25 142 GLU B O 1
ATOM 2374 N N . ALA B 1 143 ? 9.336 -4.969 9.453 1 47.69 143 ALA B N 1
ATOM 2375 C CA . ALA B 1 143 ? 8.594 -5.266 10.68 1 47.69 143 ALA B CA 1
ATOM 2376 C C . ALA B 1 143 ? 7.293 -4.473 10.742 1 47.69 143 ALA B C 1
ATOM 2378 O O . ALA B 1 143 ? 7.254 -3.303 10.352 1 47.69 143 ALA B O 1
ATOM 2379 N N . LEU B 1 144 ? 6.09 -5.125 10.812 1 38.78 144 LEU B N 1
ATOM 2380 C CA . LEU B 1 144 ? 4.93 -4.422 11.352 1 38.78 144 LEU B CA 1
ATOM 2381 C C . LEU B 1 144 ? 5.266 -3.766 12.688 1 38.78 144 LEU B C 1
ATOM 2383 O O . LEU B 1 144 ? 6.031 -4.32 13.477 1 38.78 144 LEU B O 1
#

pLDDT: mean 83.21, std 19.31, range [36.62, 98.88]